Protein AF-A0A7C7LXM1-F1 (afdb_monomer)

Nearest PDB structures (foldseek):
  8e12-assembly1_B  TM=3.221E-01  e=2.336E-01  synthetic construct
  8e0m-assembly4_L  TM=3.325E-01  e=1.927E-01  synthetic construct
  8fit-assembly1_A  TM=3.130E-01  e=2.122E-01  synthetic construct
  3gw4-assembly1_A  TM=2.876E-01  e=9.416E-01  Deinococcus radiodurans R1 = ATCC 13939 = DSM 20539

Solvent-accessible surface area (backbone atoms only — not comparable to full-atom values): 11708 Å² total; per-residue (Å²): 135,80,77,80,60,70,51,56,68,51,75,50,80,78,45,77,48,78,58,86,96,45,44,36,38,37,32,35,39,38,48,31,53,68,64,51,52,73,48,80,44,82,48,45,52,29,67,69,62,93,91,65,81,91,64,79,54,96,82,60,85,42,58,52,39,41,54,52,49,28,55,50,22,51,51,50,13,60,58,38,13,43,80,35,91,69,55,14,51,67,31,38,50,53,24,39,53,45,22,52,48,35,44,73,39,99,60,30,61,50,19,65,60,48,37,51,50,44,51,53,60,67,67,31,54,17,44,44,44,18,44,23,22,46,49,48,19,55,53,29,48,72,74,64,37,60,68,60,17,52,54,21,46,50,49,17,51,54,12,46,53,42,23,38,72,78,65,39,93,38,72,64,58,56,37,36,49,64,65,40,43,71,58,53,30,51,51,37,31,78,68,63,39,56,66,63,36,52,50,45,31,72,76,39,59,94,49,29,64,59,28,49,55,27,49,55,63,60,77,109

Structure (mmCIF, N/CA/C/O backbone):
data_AF-A0A7C7LXM1-F1
#
_entry.id   AF-A0A7C7LXM1-F1
#
loop_
_atom_site.group_PDB
_atom_site.id
_atom_site.type_symbol
_atom_site.label_atom_id
_atom_site.label_alt_id
_atom_site.label_comp_id
_atom_site.label_asym_id
_atom_site.label_entity_id
_atom_site.label_seq_id
_atom_site.pdbx_PDB_ins_code
_atom_site.Cartn_x
_atom_site.Cartn_y
_atom_site.Cartn_z
_atom_site.occupancy
_atom_site.B_iso_or_equiv
_atom_site.auth_seq_id
_atom_site.auth_comp_id
_atom_site.auth_asym_id
_atom_site.auth_atom_id
_atom_site.pdbx_PDB_model_num
ATOM 1 N N . PHE A 1 1 ? -15.152 -16.212 1.898 1.00 30.20 1 PHE A N 1
ATOM 2 C CA . PHE A 1 1 ? -15.307 -16.470 0.455 1.00 30.20 1 PHE A CA 1
ATOM 3 C C . PHE A 1 1 ? -15.207 -15.146 -0.269 1.00 30.20 1 PHE A C 1
ATOM 5 O O . PHE A 1 1 ? -16.187 -14.416 -0.359 1.00 30.20 1 PHE A O 1
ATOM 12 N N . GLY A 1 2 ? -13.978 -14.784 -0.636 1.00 29.56 2 GLY A N 1
ATOM 13 C CA . GLY A 1 2 ? -13.689 -13.523 -1.298 1.00 29.56 2 GLY A CA 1
ATOM 14 C C . GLY A 1 2 ? -14.318 -13.508 -2.682 1.00 29.56 2 GLY A C 1
ATOM 15 O O . GLY A 1 2 ? -14.068 -14.390 -3.500 1.00 29.56 2 GLY A O 1
ATOM 16 N N . THR A 1 3 ? -15.127 -12.493 -2.956 1.00 26.16 3 THR A N 1
ATOM 17 C CA . THR A 1 3 ? -15.241 -11.984 -4.318 1.00 26.16 3 THR A CA 1
ATOM 18 C C . THR A 1 3 ? -13.828 -11.643 -4.766 1.00 26.16 3 THR A C 1
ATOM 20 O O . THR A 1 3 ? -13.240 -10.701 -4.236 1.00 26.16 3 THR A O 1
ATOM 23 N N . ALA A 1 4 ? -13.277 -12.423 -5.697 1.00 29.78 4 ALA A N 1
ATOM 24 C CA . ALA A 1 4 ? -12.124 -12.004 -6.473 1.00 29.78 4 ALA A CA 1
ATOM 25 C C . ALA A 1 4 ? -12.520 -10.687 -7.146 1.00 29.78 4 ALA A C 1
ATOM 27 O O . ALA A 1 4 ? -13.281 -10.668 -8.115 1.00 29.78 4 ALA A O 1
ATOM 28 N N . MET A 1 5 ? -12.106 -9.574 -6.542 1.00 32.22 5 MET A N 1
ATOM 29 C CA . MET A 1 5 ? -12.293 -8.261 -7.124 1.00 32.22 5 MET A CA 1
ATOM 30 C C . MET A 1 5 ? -11.465 -8.283 -8.402 1.00 32.22 5 MET A C 1
ATOM 32 O O . MET A 1 5 ? -10.257 -8.502 -8.356 1.00 32.22 5 MET A O 1
ATOM 36 N N . ILE A 1 6 ? -12.128 -8.172 -9.551 1.00 35.94 6 ILE A N 1
ATOM 37 C CA . ILE A 1 6 ? -11.439 -8.112 -10.836 1.00 35.94 6 ILE A CA 1
ATOM 38 C C . ILE A 1 6 ? -10.474 -6.921 -10.735 1.00 35.94 6 ILE A C 1
ATOM 40 O O . ILE A 1 6 ? -10.955 -5.804 -10.521 1.00 35.94 6 ILE A O 1
ATOM 44 N N . PRO A 1 7 ? -9.144 -7.119 -10.836 1.00 43.94 7 PRO A N 1
ATOM 45 C CA . PRO A 1 7 ? -8.203 -6.016 -10.759 1.00 43.94 7 PRO A CA 1
ATOM 46 C C . PRO A 1 7 ? -8.569 -5.028 -11.861 1.00 43.94 7 PRO A C 1
ATOM 48 O O . PRO A 1 7 ? -8.554 -5.371 -13.046 1.00 43.94 7 PRO A O 1
ATOM 51 N N . ASN A 1 8 ? -8.961 -3.819 -11.467 1.00 44.62 8 ASN A N 1
ATOM 52 C CA . ASN A 1 8 ? -9.346 -2.779 -12.404 1.00 44.62 8 ASN A CA 1
ATOM 53 C C . ASN A 1 8 ? -8.053 -2.269 -13.063 1.00 44.62 8 ASN A C 1
ATOM 55 O O . ASN A 1 8 ? -7.371 -1.382 -12.548 1.00 44.62 8 ASN A O 1
ATOM 59 N N . LYS A 1 9 ? -7.645 -2.929 -14.151 1.00 52.00 9 LYS A N 1
ATOM 60 C CA . LYS A 1 9 ? -6.442 -2.607 -14.923 1.00 52.00 9 LYS A CA 1
ATOM 61 C C . LYS A 1 9 ? -6.824 -1.595 -15.995 1.00 52.00 9 LYS A C 1
ATOM 63 O O . LYS A 1 9 ? -7.475 -1.955 -16.971 1.00 52.00 9 LYS A O 1
ATOM 68 N N . SER A 1 10 ? -6.405 -0.343 -15.843 1.00 53.44 10 SER A N 1
ATOM 69 C CA . SER A 1 10 ? -6.571 0.668 -16.889 1.00 53.44 10 SER A CA 1
ATOM 70 C C . SER A 1 10 ? -5.200 1.137 -17.369 1.00 53.44 10 SER A C 1
ATOM 72 O O . SER A 1 10 ? -4.495 1.862 -16.669 1.00 53.44 10 SER A O 1
ATOM 74 N N . VAL A 1 11 ? -4.817 0.729 -18.576 1.00 53.62 11 VAL A N 1
ATOM 75 C CA . VAL A 1 11 ? -3.615 1.227 -19.256 1.00 53.62 11 VAL A CA 1
ATOM 76 C C . VAL A 1 11 ? -4.063 2.263 -20.284 1.00 53.62 11 VAL A C 1
ATOM 78 O O . VAL A 1 11 ? -4.868 1.940 -21.155 1.00 53.62 11 VAL A O 1
ATOM 81 N N . GLN A 1 12 ? -3.569 3.500 -20.180 1.00 51.59 12 GLN A N 1
ATOM 82 C CA . GLN A 1 12 ? -3.865 4.573 -21.135 1.00 51.59 12 GLN A CA 1
ATOM 83 C C . GLN A 1 12 ? -2.613 4.897 -21.960 1.00 51.59 12 GLN A C 1
ATOM 85 O O . GLN A 1 12 ? -1.629 5.461 -21.484 1.00 51.59 12 GLN A O 1
ATOM 90 N N . ILE A 1 13 ? -2.625 4.505 -23.232 1.00 53.62 13 ILE A N 1
ATOM 91 C CA . ILE A 1 13 ? -1.501 4.734 -24.145 1.00 53.62 13 ILE A CA 1
ATOM 92 C C . ILE A 1 13 ? -1.718 6.074 -24.841 1.00 53.62 13 ILE A C 1
ATOM 94 O O . ILE A 1 13 ? -2.652 6.212 -25.623 1.00 53.62 13 ILE A O 1
ATOM 98 N N . GLU A 1 14 ? -0.867 7.056 -24.543 1.00 50.00 14 GLU A N 1
ATOM 99 C CA . GLU A 1 14 ? -1.074 8.436 -24.997 1.00 50.00 14 GLU A CA 1
ATOM 100 C C . GLU A 1 14 ? -0.232 8.826 -26.219 1.00 50.00 14 GLU A C 1
ATOM 102 O O . GLU A 1 14 ? -0.698 9.633 -27.019 1.00 50.00 14 GLU A O 1
ATOM 107 N N . VAL A 1 15 ? 0.987 8.296 -26.416 1.00 54.84 15 VAL A N 1
ATOM 108 C CA . VAL A 1 15 ? 1.874 8.800 -27.486 1.00 54.84 15 VAL A CA 1
ATOM 109 C C . VAL A 1 15 ? 2.752 7.701 -28.092 1.00 54.84 15 VAL A C 1
ATOM 111 O O . VAL A 1 15 ? 3.495 7.028 -27.386 1.00 54.84 15 VAL A O 1
ATOM 114 N N . ALA A 1 16 ? 2.758 7.568 -29.422 1.00 55.06 16 ALA A N 1
ATOM 115 C CA . ALA A 1 16 ? 3.748 6.777 -30.159 1.00 55.06 16 ALA A CA 1
ATOM 116 C C . ALA A 1 16 ? 4.718 7.710 -30.904 1.00 55.06 16 ALA A C 1
ATOM 118 O O . ALA A 1 16 ? 4.289 8.554 -31.689 1.00 55.06 16 ALA A O 1
ATOM 119 N N . THR A 1 17 ? 6.022 7.559 -30.675 1.00 55.50 17 THR A N 1
ATOM 120 C CA . THR A 1 17 ? 7.089 8.300 -31.365 1.00 55.50 17 THR A CA 1
ATOM 121 C C . THR A 1 17 ? 8.052 7.331 -32.054 1.00 55.50 17 THR A C 1
ATOM 123 O O . THR A 1 17 ? 8.446 6.308 -31.504 1.00 55.50 17 THR A O 1
ATOM 126 N N . ALA A 1 18 ? 8.442 7.615 -33.297 1.00 53.38 18 ALA A N 1
ATOM 127 C CA . ALA A 1 18 ? 9.391 6.773 -34.029 1.00 53.38 18 ALA A CA 1
ATOM 128 C C . ALA A 1 18 ? 10.842 7.177 -33.714 1.00 53.38 18 ALA A C 1
ATOM 130 O O . ALA A 1 18 ? 11.155 8.369 -33.673 1.00 53.38 18 ALA A O 1
ATOM 131 N N . LYS A 1 19 ? 11.738 6.198 -33.532 1.00 54.31 19 LYS A N 1
ATOM 132 C CA . LYS A 1 19 ? 13.192 6.411 -33.456 1.00 54.31 19 LYS A CA 1
ATOM 133 C C . LYS A 1 19 ? 13.890 5.410 -34.385 1.00 54.31 19 LYS A C 1
ATOM 135 O O . LYS A 1 19 ? 14.110 4.262 -34.018 1.00 54.31 19 LYS A O 1
ATOM 140 N N . GLY A 1 20 ? 14.252 5.845 -35.594 1.00 62.00 20 GLY A N 1
ATOM 141 C CA . GLY A 1 20 ? 14.799 4.954 -36.627 1.00 62.00 20 GLY A CA 1
ATOM 142 C C . GLY A 1 20 ? 13.730 4.006 -37.188 1.00 62.00 20 GLY A C 1
ATOM 143 O O . GLY A 1 20 ? 12.614 4.448 -37.450 1.00 62.00 20 GLY A O 1
ATOM 144 N N . ASN A 1 21 ? 14.054 2.716 -37.347 1.00 65.12 21 ASN A N 1
ATOM 145 C CA . ASN A 1 21 ? 13.086 1.679 -37.750 1.00 65.12 21 ASN A CA 1
ATOM 146 C C . ASN A 1 21 ? 12.221 1.165 -36.586 1.00 65.12 21 ASN A C 1
ATOM 148 O O . ASN A 1 21 ? 11.259 0.435 -36.817 1.00 65.12 21 ASN A O 1
ATOM 152 N N . GLU A 1 22 ? 12.543 1.534 -35.345 1.00 70.94 22 GLU A N 1
ATOM 153 C CA . GLU A 1 22 ? 11.811 1.089 -34.165 1.00 70.94 22 GLU A CA 1
ATOM 154 C C . GLU A 1 22 ? 10.758 2.119 -33.740 1.00 70.94 22 GLU A C 1
ATOM 156 O O . GLU A 1 22 ? 11.012 3.328 -33.647 1.00 70.94 22 GLU A O 1
ATOM 161 N N . LYS A 1 23 ? 9.546 1.633 -33.451 1.00 75.69 23 LYS A N 1
ATOM 162 C CA . LYS A 1 23 ? 8.484 2.449 -32.857 1.00 75.69 23 LYS A CA 1
ATOM 163 C C . LYS A 1 23 ? 8.635 2.428 -31.340 1.00 75.69 23 LYS A C 1
ATOM 165 O O . LYS A 1 23 ? 8.483 1.378 -30.718 1.00 75.69 23 LYS A O 1
ATOM 170 N N . ILE A 1 24 ? 8.915 3.591 -30.758 1.00 80.56 24 ILE A N 1
ATOM 171 C CA . ILE A 1 24 ? 8.937 3.787 -29.311 1.00 80.56 24 ILE A CA 1
ATOM 172 C C . ILE A 1 24 ? 7.550 4.254 -28.877 1.00 80.56 24 ILE A C 1
ATOM 174 O O . ILE A 1 24 ? 7.035 5.284 -29.308 1.00 80.56 24 ILE A O 1
ATOM 178 N N . PHE A 1 25 ? 6.940 3.504 -27.979 1.00 82.12 25 PHE A N 1
ATOM 179 C CA . PHE A 1 25 ? 5.664 3.854 -27.380 1.00 82.12 25 PHE A CA 1
ATOM 180 C C . PHE A 1 25 ? 5.923 4.501 -26.031 1.00 82.12 25 PHE A C 1
ATOM 182 O O . PHE A 1 25 ? 6.732 4.012 -25.245 1.00 82.12 25 PHE A O 1
ATOM 189 N N . SER A 1 26 ? 5.248 5.616 -25.777 1.00 82.50 26 SER A N 1
ATOM 190 C CA . SER A 1 26 ? 5.167 6.250 -24.469 1.00 82.50 26 SER A CA 1
ATOM 191 C C . SER A 1 26 ? 3.740 6.107 -23.944 1.00 82.50 26 SER A C 1
ATOM 193 O O . SER A 1 26 ? 2.776 6.433 -24.641 1.00 82.50 26 SER A O 1
ATOM 195 N N . CYS A 1 27 ? 3.583 5.616 -22.718 1.00 81.44 27 CYS A N 1
ATOM 196 C CA . CYS A 1 27 ? 2.264 5.498 -22.103 1.00 81.44 27 CYS A CA 1
ATOM 197 C C . CYS A 1 27 ? 2.254 5.945 -20.647 1.00 81.44 27 CYS A C 1
ATOM 199 O O . CYS A 1 27 ? 3.295 6.044 -19.989 1.00 81.44 27 CYS A O 1
ATOM 201 N N . GLN A 1 28 ? 1.037 6.198 -20.170 1.00 85.31 28 GLN A N 1
ATOM 202 C CA . GLN A 1 28 ? 0.739 6.291 -18.756 1.00 85.31 28 GLN A CA 1
ATOM 203 C C . GLN A 1 28 ? -0.023 5.028 -18.346 1.00 85.31 28 GLN A C 1
ATOM 205 O O . GLN A 1 28 ? -0.886 4.525 -19.067 1.00 85.31 28 GLN A O 1
ATOM 210 N N . ALA A 1 29 ? 0.292 4.471 -17.188 1.00 87.00 29 ALA A N 1
ATOM 211 C CA . ALA A 1 29 ? -0.324 3.225 -16.757 1.00 87.00 29 ALA A CA 1
ATOM 212 C C . ALA A 1 29 ? -0.819 3.322 -15.326 1.00 87.00 29 ALA A C 1
ATOM 214 O O . ALA A 1 29 ? -0.129 3.846 -14.452 1.00 87.00 29 ALA A O 1
ATOM 215 N N . LEU A 1 30 ? -2.010 2.773 -15.098 1.00 88.38 30 LEU A N 1
ATOM 216 C CA . LEU A 1 30 ? -2.570 2.567 -13.777 1.00 88.38 30 LEU A CA 1
ATOM 217 C C . LEU A 1 30 ? -2.737 1.065 -13.531 1.00 88.38 30 LEU A C 1
ATOM 219 O O . LEU A 1 30 ? -3.541 0.393 -14.180 1.00 88.38 30 LEU A O 1
ATOM 223 N N . PHE A 1 31 ? -1.999 0.559 -12.549 1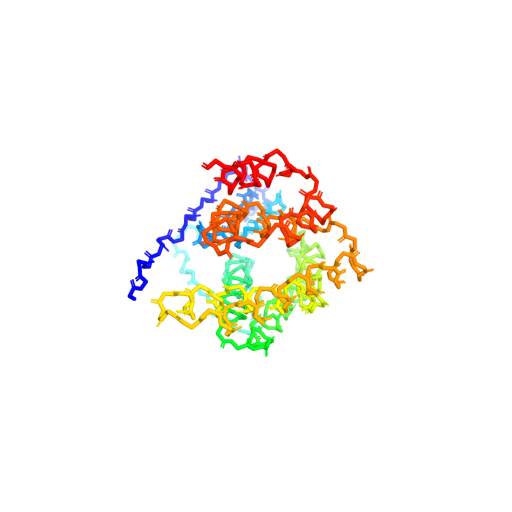.00 89.88 31 PHE A N 1
ATOM 224 C CA . PHE A 1 31 ? -2.144 -0.800 -12.039 1.00 89.88 31 PHE A CA 1
ATOM 225 C C . PHE A 1 31 ? -2.854 -0.754 -10.692 1.00 89.88 31 PHE A C 1
ATOM 227 O O . PHE A 1 31 ? -2.483 0.034 -9.820 1.00 89.88 31 PHE A O 1
ATOM 234 N N . SER A 1 32 ? -3.882 -1.581 -10.520 1.00 88.88 32 SER A N 1
ATOM 235 C CA . SER A 1 32 ? -4.598 -1.691 -9.254 1.00 88.88 32 SER A CA 1
ATOM 236 C C . SER A 1 32 ? -5.188 -3.081 -9.056 1.00 88.88 32 SER A C 1
ATOM 238 O O . SER A 1 32 ? -5.574 -3.742 -10.023 1.00 88.88 32 SER A O 1
ATOM 240 N N . ASN A 1 33 ? -5.285 -3.495 -7.794 1.00 87.38 33 ASN A N 1
ATOM 241 C CA . ASN A 1 33 ? -6.055 -4.665 -7.366 1.00 87.38 33 ASN A CA 1
ATOM 242 C C . ASN A 1 33 ? -7.552 -4.352 -7.148 1.00 87.38 33 ASN A C 1
ATOM 244 O O . ASN A 1 33 ? -8.318 -5.236 -6.786 1.00 87.38 33 ASN A O 1
ATOM 248 N N . GLY A 1 34 ? -7.984 -3.101 -7.348 1.00 86.00 34 GLY A N 1
ATOM 249 C CA . GLY A 1 34 ? -9.335 -2.637 -7.008 1.00 86.00 34 GLY A CA 1
ATOM 250 C C . GLY A 1 34 ? -9.529 -2.281 -5.526 1.00 86.00 34 GLY A C 1
ATOM 251 O O . GLY A 1 34 ? -10.549 -1.693 -5.176 1.00 86.00 34 GLY A O 1
ATOM 252 N N . GLY A 1 35 ? -8.551 -2.586 -4.671 1.00 88.00 35 GLY A N 1
ATOM 253 C CA . GLY A 1 35 ? -8.488 -2.209 -3.263 1.00 88.00 35 GLY A CA 1
ATOM 254 C C . GLY A 1 35 ? -7.527 -1.044 -3.022 1.00 88.00 35 GLY A C 1
ATOM 255 O O . GLY A 1 35 ? -7.602 -0.001 -3.675 1.00 88.00 35 GLY A O 1
ATOM 256 N N . ASP A 1 36 ? -6.628 -1.215 -2.059 1.00 91.12 36 ASP A N 1
ATOM 257 C CA . ASP A 1 36 ? -5.658 -0.208 -1.630 1.00 91.12 36 ASP A CA 1
ATOM 258 C C . ASP A 1 36 ? -4.323 -0.247 -2.396 1.00 91.12 36 ASP A C 1
ATOM 260 O O . ASP A 1 36 ? -3.484 0.638 -2.223 1.00 91.12 36 ASP A O 1
ATOM 264 N N . LEU A 1 37 ? -4.106 -1.236 -3.269 1.00 93.50 37 LEU A N 1
ATOM 265 C CA . LEU A 1 37 ? -2.927 -1.260 -4.130 1.00 93.50 37 LEU A CA 1
ATOM 266 C C . LEU A 1 37 ? -3.235 -0.492 -5.406 1.00 93.50 37 LEU A C 1
ATOM 268 O O . LEU A 1 37 ? -4.100 -0.857 -6.213 1.00 93.50 37 LEU A O 1
ATOM 272 N N . ARG A 1 38 ? -2.509 0.608 -5.585 1.00 91.50 38 ARG A N 1
ATOM 273 C CA . ARG A 1 38 ? -2.653 1.492 -6.733 1.00 91.50 38 ARG A CA 1
ATOM 274 C C . ARG A 1 38 ? -1.309 2.101 -7.105 1.00 91.50 38 ARG A C 1
ATOM 276 O O . ARG A 1 38 ? -0.713 2.828 -6.314 1.00 91.50 38 ARG A O 1
ATOM 283 N N . PHE A 1 39 ? -0.881 1.865 -8.340 1.00 93.31 39 PHE A N 1
ATOM 284 C CA . PHE A 1 39 ? 0.376 2.376 -8.875 1.00 93.31 39 PHE A CA 1
ATOM 285 C C . PHE A 1 39 ? 0.130 3.122 -10.178 1.00 93.31 39 PHE A C 1
ATOM 287 O O . PHE A 1 39 ? -0.442 2.565 -11.115 1.00 93.31 39 PHE A O 1
ATOM 294 N N . PHE A 1 40 ? 0.559 4.381 -10.229 1.00 91.25 40 PHE A N 1
ATOM 295 C CA . PHE A 1 40 ? 0.434 5.225 -11.409 1.00 91.25 40 PHE A CA 1
ATOM 296 C C . PHE A 1 40 ? 1.813 5.601 -11.942 1.00 91.25 40 PHE A C 1
ATOM 298 O O . PHE A 1 40 ? 2.608 6.212 -11.229 1.00 91.25 40 PHE A O 1
ATOM 305 N N . ASP A 1 41 ? 2.081 5.254 -13.197 1.00 90.88 41 ASP A N 1
ATOM 306 C CA . ASP A 1 41 ? 3.333 5.557 -13.884 1.00 90.88 41 ASP A CA 1
ATOM 307 C C . ASP A 1 41 ? 3.067 6.478 -15.072 1.00 90.88 41 ASP A C 1
ATOM 309 O O . ASP A 1 41 ? 2.262 6.157 -15.943 1.00 90.88 41 ASP A O 1
ATOM 313 N N . LYS A 1 42 ? 3.756 7.620 -15.110 1.00 86.88 42 LYS A N 1
ATOM 314 C CA . LYS A 1 42 ? 3.635 8.637 -16.169 1.00 86.88 42 LYS A CA 1
ATOM 315 C C . LYS A 1 42 ? 4.732 8.535 -17.234 1.00 86.88 42 LYS A C 1
ATOM 317 O O . LYS A 1 42 ? 4.767 9.332 -18.166 1.00 86.88 42 LYS A O 1
ATOM 322 N N . SER A 1 43 ? 5.703 7.644 -17.047 1.00 83.69 43 SER A N 1
ATOM 323 C CA . SER A 1 43 ? 7.006 7.698 -17.722 1.00 83.69 43 SER A CA 1
ATOM 324 C C . SER A 1 43 ? 7.417 6.360 -18.330 1.00 83.69 43 SER A C 1
ATOM 326 O O . SER A 1 43 ? 8.592 5.984 -18.332 1.00 83.69 43 SER A O 1
ATOM 328 N N . VAL A 1 44 ? 6.445 5.624 -18.855 1.00 82.62 44 VAL A N 1
ATOM 329 C CA . VAL A 1 44 ? 6.686 4.322 -19.471 1.00 82.62 44 VAL A CA 1
ATOM 330 C C . VAL A 1 44 ? 7.153 4.522 -20.902 1.00 82.62 44 VAL A C 1
ATOM 332 O O . VAL A 1 44 ? 6.515 5.249 -21.661 1.00 82.62 44 VAL A O 1
ATOM 335 N N . GLN A 1 45 ? 8.261 3.877 -21.270 1.00 84.56 45 GLN A N 1
ATOM 336 C CA . GLN A 1 45 ? 8.723 3.794 -22.651 1.00 84.56 45 GLN A CA 1
ATOM 337 C C . GLN A 1 45 ? 9.135 2.370 -22.995 1.00 84.56 45 GLN A C 1
ATOM 339 O O . GLN A 1 45 ? 9.902 1.753 -22.261 1.00 84.56 45 GLN A O 1
ATOM 344 N N . PHE A 1 46 ? 8.638 1.867 -24.120 1.00 85.50 46 PHE A N 1
ATOM 345 C CA . PHE A 1 46 ? 8.968 0.536 -24.620 1.00 85.50 46 PHE A CA 1
ATOM 346 C C . PHE A 1 46 ? 8.934 0.505 -26.144 1.00 85.50 46 PHE A C 1
ATOM 348 O O . PHE A 1 46 ? 8.327 1.361 -26.788 1.00 85.50 46 PHE A O 1
ATOM 355 N N . ILE A 1 47 ? 9.581 -0.504 -26.715 1.00 82.69 47 ILE A N 1
ATOM 356 C CA . ILE A 1 47 ? 9.459 -0.825 -28.133 1.00 82.69 47 ILE A CA 1
ATOM 357 C C . ILE A 1 47 ? 8.439 -1.935 -28.287 1.00 82.69 47 ILE A C 1
ATOM 359 O O . ILE A 1 47 ? 8.363 -2.845 -27.461 1.00 82.69 47 ILE A O 1
ATOM 363 N N . TYR A 1 48 ? 7.651 -1.849 -29.352 1.00 77.44 48 TYR A N 1
ATOM 364 C CA . TYR A 1 48 ? 6.762 -2.926 -29.741 1.00 77.44 48 TYR A CA 1
ATOM 365 C C . TYR A 1 48 ? 6.711 -3.056 -31.261 1.00 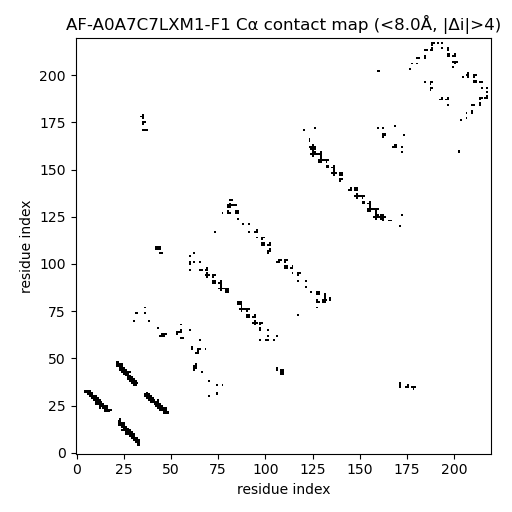77.44 48 TYR A C 1
ATOM 367 O O . TYR A 1 48 ? 6.384 -2.104 -31.973 1.00 77.44 48 TYR A O 1
ATOM 375 N N . ASN A 1 49 ? 7.011 -4.255 -31.751 1.00 74.94 49 ASN A N 1
ATOM 376 C CA . ASN A 1 49 ? 6.850 -4.610 -33.151 1.00 74.94 49 ASN A CA 1
ATOM 377 C C . ASN A 1 49 ? 5.590 -5.465 -33.293 1.00 74.94 49 ASN A C 1
ATOM 379 O O . ASN A 1 49 ? 5.407 -6.461 -32.592 1.00 74.94 49 ASN A O 1
ATOM 383 N N . SER A 1 50 ? 4.695 -5.051 -34.192 1.00 71.50 50 SER A N 1
ATOM 384 C CA . SER A 1 50 ? 3.461 -5.792 -34.460 1.00 71.50 50 SER A CA 1
ATOM 385 C C . SER A 1 50 ? 3.801 -7.208 -34.926 1.00 71.50 50 SER A C 1
ATOM 387 O O . SER A 1 50 ? 4.588 -7.372 -35.855 1.00 71.50 50 SER A O 1
ATOM 389 N N . GLY A 1 51 ? 3.214 -8.218 -34.281 1.00 72.56 51 GLY A N 1
ATOM 390 C CA . GLY A 1 51 ? 3.483 -9.633 -34.560 1.00 72.56 51 GLY A CA 1
ATOM 391 C C . GLY A 1 51 ? 4.535 -10.288 -33.656 1.00 72.56 51 GLY A C 1
ATOM 392 O O . GLY A 1 51 ? 4.691 -11.504 -33.718 1.00 72.56 51 GLY A O 1
ATOM 393 N N . THR A 1 52 ? 5.219 -9.538 -32.784 1.00 74.88 52 THR A N 1
ATOM 394 C CA . THR A 1 52 ? 6.103 -10.125 -31.764 1.00 74.88 52 THR A CA 1
ATOM 395 C C . THR A 1 52 ? 5.286 -10.628 -30.572 1.00 74.88 52 THR A C 1
ATOM 397 O O . THR A 1 52 ? 4.479 -9.888 -29.999 1.00 74.88 52 THR A O 1
ATOM 400 N N . SER A 1 53 ? 5.498 -11.888 -30.183 1.00 78.38 53 SER A N 1
ATOM 401 C CA . SER A 1 53 ? 4.926 -12.448 -28.957 1.00 78.38 53 SER A CA 1
ATOM 402 C C . SER A 1 53 ? 5.500 -11.749 -27.728 1.00 78.38 53 SER A C 1
ATOM 404 O O . SER A 1 53 ? 6.706 -11.538 -27.625 1.00 78.38 53 SER A O 1
ATOM 406 N N . LEU A 1 54 ? 4.634 -11.419 -26.772 1.00 81.00 54 LEU A N 1
ATOM 407 C CA . LEU A 1 54 ? 5.067 -10.908 -25.480 1.00 81.00 54 LEU A CA 1
ATOM 408 C C . LEU A 1 54 ? 5.607 -12.072 -24.640 1.00 81.00 54 LEU A C 1
ATOM 410 O O . LEU A 1 54 ? 4.837 -12.928 -24.209 1.00 81.00 54 LEU A O 1
ATOM 414 N N . TYR A 1 55 ? 6.917 -12.092 -24.410 1.00 82.56 55 TYR A N 1
ATOM 415 C CA . TYR A 1 55 ? 7.590 -13.088 -23.580 1.00 82.56 55 TYR A CA 1
ATOM 416 C C . TYR A 1 55 ? 8.388 -12.394 -22.474 1.00 82.56 55 TYR A C 1
ATOM 418 O O . TYR A 1 55 ? 9.028 -11.365 -22.706 1.00 82.56 55 TYR A O 1
ATOM 426 N N . TYR A 1 56 ? 8.301 -12.928 -21.258 1.00 84.50 56 TYR A N 1
ATOM 427 C CA . TYR A 1 56 ? 9.113 -12.483 -20.133 1.00 84.50 56 TYR A CA 1
ATOM 428 C C . TYR A 1 56 ? 10.291 -13.437 -19.969 1.00 84.50 56 TYR A C 1
ATOM 430 O O . TYR A 1 56 ? 10.089 -14.635 -19.774 1.00 84.50 56 TYR A O 1
ATOM 438 N N . ASP A 1 57 ? 11.500 -12.887 -20.028 1.00 84.88 57 ASP A N 1
ATOM 439 C CA . ASP A 1 57 ? 12.737 -13.607 -19.762 1.00 84.88 57 ASP A CA 1
ATOM 440 C C . ASP A 1 57 ? 13.359 -13.064 -18.461 1.00 84.88 57 ASP A C 1
ATOM 442 O O . ASP A 1 57 ? 13.525 -11.848 -18.324 1.00 84.88 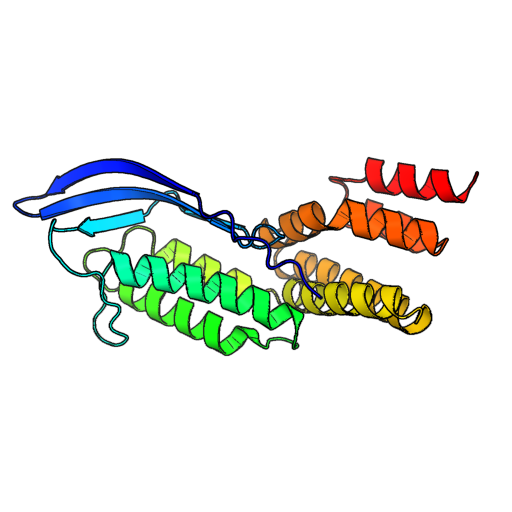57 ASP A O 1
ATOM 446 N N . PRO A 1 58 ? 13.679 -13.922 -17.476 1.00 79.50 58 PRO A N 1
ATOM 447 C CA . PRO A 1 58 ? 14.254 -13.477 -16.207 1.00 79.50 58 PRO A CA 1
ATOM 448 C C . PRO A 1 58 ? 15.715 -13.008 -16.334 1.00 79.50 58 PRO A C 1
ATOM 450 O O . PRO A 1 58 ? 16.243 -12.371 -15.424 1.00 79.50 58 PRO A O 1
ATOM 453 N N . VAL A 1 59 ? 16.392 -13.321 -17.441 1.00 84.12 59 VAL A N 1
ATOM 454 C CA . VAL A 1 59 ? 17.792 -12.965 -17.693 1.00 84.12 59 VAL A CA 1
ATOM 455 C C . VAL A 1 59 ? 17.877 -11.778 -18.648 1.00 84.12 59 VAL A C 1
ATOM 457 O O . VAL A 1 59 ? 18.549 -10.788 -18.333 1.00 84.12 59 VAL A O 1
ATOM 460 N N . LEU A 1 60 ? 17.197 -11.858 -19.794 1.00 86.25 60 LEU A N 1
ATOM 461 C CA . LEU A 1 60 ? 17.208 -10.826 -20.826 1.00 86.25 60 LEU A CA 1
ATOM 462 C C . LEU A 1 60 ? 16.114 -9.785 -20.570 1.00 86.25 60 LEU A C 1
ATOM 464 O O . LEU A 1 60 ? 14.921 -10.073 -20.614 1.00 86.25 60 LEU A O 1
ATOM 468 N N . PHE A 1 61 ? 16.527 -8.541 -20.334 1.00 89.81 61 PHE A N 1
ATOM 469 C CA . PHE A 1 61 ? 15.579 -7.464 -20.094 1.00 89.81 61 PHE A CA 1
ATOM 470 C C . PHE A 1 61 ? 14.888 -7.012 -21.383 1.00 89.81 61 PHE A C 1
ATOM 472 O O . PHE A 1 61 ? 15.516 -6.421 -22.260 1.00 89.81 61 PHE A O 1
ATOM 479 N N . GLU A 1 62 ? 13.571 -7.195 -21.417 1.00 89.69 62 GLU A N 1
ATOM 480 C CA . GLU A 1 62 ? 12.680 -6.676 -22.451 1.00 89.69 62 GLU A CA 1
ATOM 481 C C . GLU A 1 62 ? 11.761 -5.583 -21.865 1.00 89.69 62 GLU A C 1
ATOM 483 O O . GLU A 1 62 ? 11.065 -5.838 -20.876 1.00 89.69 62 GLU A O 1
ATOM 488 N N . PRO A 1 63 ? 11.709 -4.359 -22.433 1.00 89.25 63 PRO A N 1
ATOM 489 C CA . PRO A 1 63 ? 11.051 -3.217 -21.790 1.00 89.25 63 PRO A CA 1
ATOM 490 C C . PRO A 1 63 ? 9.570 -3.416 -21.481 1.00 89.25 63 PRO A C 1
ATOM 492 O O . PRO A 1 63 ? 9.120 -3.036 -20.403 1.00 89.25 63 PRO A O 1
ATOM 495 N N . LEU A 1 64 ? 8.804 -3.993 -22.414 1.00 89.00 64 LEU A N 1
ATOM 496 C CA . LEU A 1 64 ? 7.356 -4.144 -22.259 1.00 89.00 64 LEU A CA 1
ATOM 497 C C . LEU A 1 64 ? 7.003 -5.269 -21.279 1.00 89.00 64 LEU A C 1
ATOM 499 O O . LEU A 1 64 ? 6.194 -5.061 -20.375 1.00 89.00 64 LEU A O 1
ATOM 503 N N . SER A 1 65 ? 7.603 -6.452 -21.433 1.00 90.50 65 SER A N 1
ATOM 504 C CA . SER A 1 65 ? 7.340 -7.579 -20.531 1.00 90.50 65 SER A CA 1
ATOM 505 C C . SER A 1 65 ? 7.922 -7.328 -19.142 1.00 90.50 65 SER A C 1
ATOM 507 O O . SER A 1 65 ? 7.233 -7.579 -18.158 1.00 90.50 65 SER A O 1
ATOM 509 N N . GLY A 1 66 ? 9.117 -6.739 -19.045 1.00 92.75 66 GLY A N 1
ATOM 510 C CA . GLY A 1 66 ? 9.711 -6.299 -17.784 1.00 92.75 66 GLY A CA 1
ATOM 511 C C . GLY A 1 66 ? 8.844 -5.263 -17.071 1.00 92.75 66 GLY A C 1
ATOM 512 O O . GLY A 1 66 ? 8.578 -5.395 -15.882 1.00 92.75 66 GLY A O 1
ATOM 513 N N . PHE A 1 67 ? 8.316 -4.270 -17.788 1.00 92.25 67 PHE A N 1
ATOM 514 C CA . PHE A 1 67 ? 7.390 -3.289 -17.217 1.00 92.25 67 PHE A CA 1
ATOM 515 C C . PHE A 1 67 ? 6.122 -3.932 -16.630 1.00 92.25 67 PHE A C 1
ATOM 517 O O . PHE A 1 67 ? 5.728 -3.618 -15.506 1.00 92.25 67 PHE A O 1
ATOM 524 N N . LEU A 1 68 ? 5.500 -4.862 -17.358 1.00 91.62 68 LEU A N 1
ATOM 525 C CA . LEU A 1 68 ? 4.315 -5.574 -16.873 1.00 91.62 68 LEU A CA 1
ATOM 526 C C . LEU A 1 68 ? 4.646 -6.488 -15.686 1.00 91.62 68 LEU A C 1
ATOM 528 O O . LEU A 1 68 ? 3.903 -6.507 -14.704 1.00 91.62 68 LEU A O 1
ATOM 532 N N . ALA A 1 69 ? 5.770 -7.204 -15.751 1.00 93.56 69 ALA A N 1
ATOM 533 C CA . ALA A 1 69 ? 6.242 -8.078 -14.683 1.00 93.56 69 ALA A CA 1
ATOM 534 C C . ALA A 1 69 ? 6.592 -7.295 -13.409 1.00 93.56 69 ALA A C 1
ATOM 536 O O . ALA A 1 69 ? 6.278 -7.752 -12.313 1.00 93.56 69 ALA A O 1
ATOM 537 N N . TYR A 1 70 ? 7.174 -6.099 -13.532 1.00 96.31 70 TYR A N 1
ATOM 538 C CA . TYR A 1 70 ? 7.468 -5.214 -12.404 1.00 96.31 70 TYR A CA 1
ATOM 539 C C . TYR A 1 70 ? 6.197 -4.885 -11.605 1.00 96.31 70 TYR A C 1
ATOM 541 O O . TYR A 1 70 ? 6.129 -5.152 -10.406 1.00 96.31 70 TYR A O 1
ATOM 549 N N . TYR A 1 71 ? 5.152 -4.375 -12.267 1.00 95.19 71 TYR A N 1
ATOM 550 C CA . TYR A 1 71 ? 3.908 -4.015 -11.577 1.00 95.19 71 TYR A CA 1
ATOM 551 C C . TYR A 1 71 ? 3.090 -5.230 -11.130 1.00 95.19 71 TYR A C 1
ATOM 553 O O . TYR A 1 71 ? 2.399 -5.149 -10.114 1.00 95.19 71 TYR A O 1
ATOM 561 N N . ALA A 1 72 ? 3.184 -6.360 -11.838 1.00 94.44 72 ALA A N 1
ATOM 562 C CA . ALA A 1 72 ? 2.607 -7.618 -11.372 1.00 94.44 72 ALA A CA 1
ATOM 563 C C . ALA A 1 72 ? 3.238 -8.055 -10.040 1.00 94.44 72 ALA A C 1
ATOM 565 O O . ALA A 1 72 ? 2.507 -8.370 -9.106 1.00 94.44 72 ALA A O 1
ATOM 566 N N . ASN A 1 73 ? 4.568 -7.991 -9.927 1.00 97.12 73 ASN A N 1
ATOM 567 C CA . ASN A 1 73 ? 5.281 -8.303 -8.689 1.00 97.12 73 ASN A CA 1
ATOM 568 C C . ASN A 1 73 ? 4.939 -7.331 -7.551 1.00 97.12 73 ASN A C 1
ATOM 570 O O . ASN A 1 73 ? 4.753 -7.782 -6.429 1.00 97.12 73 ASN A O 1
ATOM 574 N N . LEU A 1 74 ? 4.779 -6.027 -7.815 1.00 97.56 74 LEU A N 1
ATOM 575 C CA . LEU A 1 74 ? 4.340 -5.084 -6.773 1.00 97.56 74 LEU A CA 1
ATOM 576 C C . LEU A 1 74 ? 2.934 -5.390 -6.241 1.00 97.56 74 LEU A C 1
ATOM 578 O O . LEU A 1 74 ? 2.709 -5.314 -5.035 1.00 97.56 74 LEU A O 1
ATOM 582 N N . ILE A 1 75 ? 1.988 -5.736 -7.124 1.00 95.81 75 ILE A N 1
ATOM 583 C CA . ILE A 1 75 ? 0.648 -6.155 -6.691 1.00 95.81 75 ILE A CA 1
ATOM 584 C C . ILE A 1 75 ? 0.747 -7.448 -5.881 1.00 95.81 75 ILE A C 1
ATOM 586 O O . ILE A 1 75 ? 0.216 -7.501 -4.779 1.00 95.81 75 ILE A O 1
ATOM 590 N N . LEU A 1 76 ? 1.459 -8.461 -6.386 1.00 96.00 76 LEU A N 1
ATOM 591 C CA . LEU A 1 76 ? 1.632 -9.731 -5.678 1.00 96.00 76 LEU A CA 1
ATOM 592 C C . LEU A 1 76 ? 2.260 -9.536 -4.298 1.00 96.00 76 LEU A C 1
ATOM 594 O O . LEU A 1 76 ? 1.777 -10.114 -3.333 1.00 96.00 76 LEU A O 1
ATOM 598 N N . ALA A 1 77 ? 3.289 -8.697 -4.187 1.00 97.25 77 ALA A N 1
ATOM 599 C CA . ALA A 1 77 ? 3.935 -8.408 -2.916 1.00 97.25 77 ALA A CA 1
ATOM 600 C C . ALA A 1 77 ? 2.941 -7.843 -1.889 1.00 97.25 77 ALA A C 1
ATOM 602 O O . ALA A 1 77 ? 2.849 -8.354 -0.775 1.00 97.25 77 ALA A O 1
ATOM 603 N N . GLY A 1 78 ? 2.155 -6.838 -2.291 1.00 95.44 78 GLY A N 1
ATOM 604 C CA . GLY A 1 78 ? 1.149 -6.226 -1.426 1.00 95.44 78 GLY A CA 1
ATOM 605 C C . GLY A 1 78 ? -0.003 -7.166 -1.062 1.00 95.44 78 GLY A C 1
ATOM 606 O O . GLY A 1 78 ? -0.477 -7.112 0.066 1.00 95.44 78 GLY A O 1
ATOM 607 N N . GLU A 1 79 ? -0.433 -8.036 -1.981 1.00 95.50 79 GLU A N 1
ATOM 608 C CA . GLU A 1 79 ? -1.452 -9.060 -1.710 1.00 95.50 79 GLU A CA 1
ATOM 609 C C . GLU A 1 79 ? -0.939 -10.106 -0.716 1.00 95.50 79 GLU A C 1
ATOM 611 O O . GLU A 1 79 ? -1.630 -10.433 0.243 1.00 95.50 79 GLU A O 1
ATOM 616 N N . ILE A 1 80 ? 0.285 -10.612 -0.899 1.00 95.94 80 ILE A N 1
ATOM 617 C CA . ILE A 1 80 ? 0.874 -11.620 -0.004 1.00 95.94 80 ILE A CA 1
ATOM 618 C C . ILE A 1 80 ? 1.079 -11.045 1.406 1.00 95.94 80 ILE A C 1
ATOM 620 O O . ILE A 1 80 ? 0.822 -11.742 2.386 1.00 95.94 80 ILE A O 1
ATOM 624 N N . ASP A 1 81 ? 1.449 -9.765 1.521 1.00 95.94 81 ASP A N 1
ATOM 625 C CA . ASP A 1 81 ? 1.560 -9.067 2.811 1.00 95.94 81 ASP A CA 1
ATOM 626 C C . ASP A 1 81 ? 0.222 -9.012 3.594 1.00 95.94 81 ASP A C 1
ATOM 628 O O . ASP A 1 81 ? 0.226 -8.666 4.773 1.00 95.94 81 ASP A O 1
ATOM 632 N N . THR A 1 82 ? -0.924 -9.358 2.986 1.00 95.12 82 THR A N 1
ATOM 633 C CA . THR A 1 82 ? -2.215 -9.490 3.697 1.00 95.12 82 THR A CA 1
ATOM 634 C C . THR A 1 82 ? -2.421 -10.853 4.366 1.00 95.12 82 THR A C 1
ATOM 636 O O . THR A 1 82 ? -3.315 -10.983 5.198 1.00 95.12 82 THR A O 1
ATOM 639 N N . TYR A 1 83 ? -1.594 -11.852 4.039 1.00 93.44 83 TYR A N 1
ATOM 640 C CA . TYR A 1 83 ? -1.675 -13.214 4.582 1.00 93.44 83 TYR A CA 1
ATOM 641 C C . TYR A 1 83 ? -0.533 -13.533 5.551 1.00 93.44 83 TYR A C 1
ATOM 643 O O . TYR A 1 83 ? -0.720 -14.316 6.480 1.00 93.44 83 TYR A O 1
ATOM 651 N N . GLU A 1 84 ? 0.644 -12.937 5.347 1.00 92.56 84 GLU A N 1
ATOM 652 C CA . GLU A 1 84 ? 1.831 -13.187 6.164 1.00 92.56 84 GLU A CA 1
ATOM 653 C C . GLU A 1 84 ? 2.666 -11.917 6.349 1.00 92.56 84 GLU A C 1
ATOM 655 O O . GLU A 1 84 ? 2.841 -11.117 5.425 1.00 92.56 84 GLU A O 1
ATOM 660 N N . PHE A 1 85 ? 3.238 -11.749 7.545 1.00 89.81 85 PHE A N 1
ATOM 661 C CA . PHE A 1 85 ? 4.107 -10.616 7.835 1.00 89.81 85 PHE A CA 1
ATOM 662 C C . PHE A 1 85 ? 5.348 -10.636 6.943 1.00 89.81 85 PHE A C 1
ATOM 664 O O . PHE A 1 85 ? 6.164 -11.553 6.999 1.00 89.81 85 PHE A O 1
ATOM 671 N N . ASN A 1 86 ? 5.499 -9.583 6.141 1.00 91.75 86 ASN A N 1
ATOM 672 C CA . ASN A 1 86 ? 6.541 -9.446 5.132 1.00 91.75 86 ASN A CA 1
ATOM 673 C C . ASN A 1 86 ? 6.578 -10.567 4.071 1.00 91.75 86 ASN A C 1
ATOM 675 O O . ASN A 1 86 ? 7.598 -10.726 3.389 1.00 91.75 86 ASN A O 1
ATOM 679 N N . GLY A 1 87 ? 5.486 -11.314 3.879 1.00 94.19 87 GLY A N 1
ATOM 680 C CA . GLY A 1 87 ? 5.442 -12.412 2.909 1.00 94.19 87 GLY A CA 1
ATOM 681 C C . GLY A 1 87 ? 5.720 -11.956 1.466 1.00 94.19 87 GLY A C 1
ATOM 682 O O . GLY A 1 87 ? 6.249 -12.714 0.653 1.00 94.19 87 GLY A O 1
ATOM 683 N N . GLY A 1 88 ? 5.469 -10.681 1.148 1.00 96.94 88 GLY A N 1
ATOM 684 C CA . GLY A 1 88 ? 5.756 -10.081 -0.155 1.00 96.94 88 GLY A CA 1
ATOM 685 C C . GLY A 1 88 ? 7.241 -9.891 -0.494 1.00 96.94 88 GLY A C 1
ATOM 686 O O . GLY A 1 88 ? 7.538 -9.510 -1.626 1.00 96.94 88 GLY A O 1
ATOM 687 N N . ASN A 1 89 ? 8.180 -10.155 0.429 1.00 97.50 89 ASN A N 1
ATOM 688 C CA . ASN A 1 89 ? 9.617 -9.879 0.251 1.00 97.50 89 ASN A CA 1
ATOM 689 C C . ASN A 1 89 ? 10.177 -10.412 -1.069 1.00 97.50 89 ASN A C 1
ATOM 691 O O . ASN A 1 89 ? 10.805 -9.665 -1.812 1.00 97.50 89 ASN A O 1
ATOM 695 N N . TYR A 1 90 ? 9.907 -11.679 -1.390 1.00 97.69 90 TYR A N 1
ATOM 696 C CA . TYR A 1 90 ? 10.385 -12.282 -2.635 1.00 97.69 90 TYR A CA 1
ATOM 697 C C . TYR A 1 90 ? 9.899 -11.509 -3.871 1.00 97.69 90 TYR A C 1
ATOM 699 O O . TYR A 1 90 ? 10.684 -11.208 -4.766 1.00 97.69 90 TYR A O 1
ATOM 707 N N . SER A 1 91 ? 8.623 -11.119 -3.894 1.00 98.06 91 SER A N 1
ATOM 708 C CA . SER A 1 91 ? 8.041 -10.360 -5.006 1.00 98.06 91 SER A CA 1
ATOM 709 C C . SER A 1 91 ? 8.606 -8.934 -5.086 1.00 98.06 91 SER A C 1
ATOM 711 O O . SER A 1 91 ? 8.872 -8.445 -6.184 1.00 98.06 91 SER A O 1
ATOM 713 N N . TYR A 1 92 ? 8.871 -8.272 -3.952 1.00 98.44 92 TYR A N 1
ATOM 714 C CA . TYR A 1 92 ? 9.576 -6.983 -3.951 1.00 98.44 92 TYR A CA 1
ATOM 715 C C . TYR A 1 92 ? 11.007 -7.107 -4.494 1.00 98.44 92 TYR A C 1
ATOM 717 O O . TYR A 1 92 ? 11.417 -6.265 -5.292 1.00 98.44 92 TYR A O 1
ATOM 725 N N . GLU A 1 93 ? 11.750 -8.159 -4.133 1.00 98.19 93 GLU A N 1
ATOM 726 C CA . GLU A 1 93 ? 13.088 -8.412 -4.692 1.00 98.19 93 GLU A CA 1
ATOM 727 C C . GLU A 1 93 ? 13.038 -8.641 -6.208 1.00 98.19 93 GLU A C 1
ATOM 729 O O . GLU A 1 93 ? 13.838 -8.065 -6.944 1.00 98.19 93 GLU A O 1
ATOM 734 N N . MET A 1 94 ? 12.063 -9.413 -6.702 1.00 97.94 94 MET A N 1
ATOM 735 C CA . MET A 1 94 ? 11.873 -9.613 -8.145 1.00 97.94 94 MET A CA 1
ATOM 736 C C . MET A 1 94 ? 11.554 -8.297 -8.866 1.00 97.94 94 MET A C 1
ATOM 738 O O . MET A 1 94 ? 12.136 -8.002 -9.912 1.00 97.94 94 MET A O 1
ATOM 742 N N . ALA A 1 95 ? 10.673 -7.464 -8.303 1.00 98.19 95 ALA A N 1
ATOM 743 C CA . ALA A 1 95 ? 10.398 -6.135 -8.849 1.00 98.19 95 ALA A CA 1
ATOM 744 C C . ALA A 1 95 ? 11.659 -5.249 -8.852 1.00 98.19 95 ALA A C 1
ATOM 746 O O . ALA A 1 95 ? 11.924 -4.561 -9.841 1.00 98.19 95 ALA A O 1
ATOM 747 N N . ARG A 1 96 ? 12.471 -5.289 -7.790 1.00 98.38 96 ARG A N 1
ATOM 748 C CA . ARG A 1 96 ? 13.739 -4.550 -7.716 1.00 98.38 96 ARG A CA 1
ATOM 749 C C . AR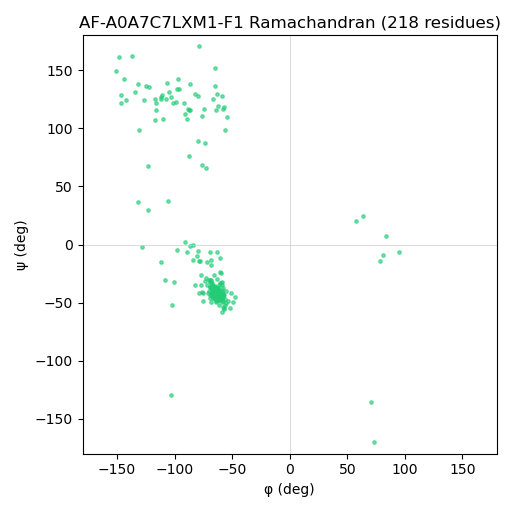G A 1 96 ? 14.734 -5.008 -8.775 1.00 98.38 96 ARG A C 1
ATOM 751 O O . ARG A 1 96 ? 15.285 -4.153 -9.466 1.00 98.38 96 ARG A O 1
ATOM 758 N N . ASP A 1 97 ? 14.928 -6.313 -8.956 1.00 97.31 97 ASP A N 1
ATOM 759 C CA . ASP A 1 97 ? 15.839 -6.855 -9.975 1.00 97.31 97 ASP A CA 1
ATOM 760 C C . ASP A 1 97 ? 15.431 -6.412 -11.388 1.00 97.31 97 ASP A C 1
ATOM 762 O O . ASP A 1 97 ? 16.248 -5.872 -12.140 1.00 97.31 97 ASP A O 1
ATOM 766 N N . ILE A 1 98 ? 14.138 -6.516 -11.720 1.00 97.06 98 ILE A N 1
ATOM 767 C CA . ILE A 1 98 ? 13.604 -6.022 -12.998 1.00 97.06 98 ILE A CA 1
ATOM 768 C C . ILE A 1 98 ? 13.891 -4.524 -13.163 1.00 97.06 98 ILE A C 1
ATOM 770 O O . ILE A 1 98 ? 14.306 -4.085 -14.240 1.00 97.06 98 ILE A O 1
ATOM 774 N N . ALA A 1 99 ? 13.693 -3.732 -12.106 1.00 96.88 99 ALA A N 1
ATOM 775 C CA . ALA A 1 99 ? 13.901 -2.294 -12.170 1.00 96.88 99 ALA A CA 1
ATOM 776 C C .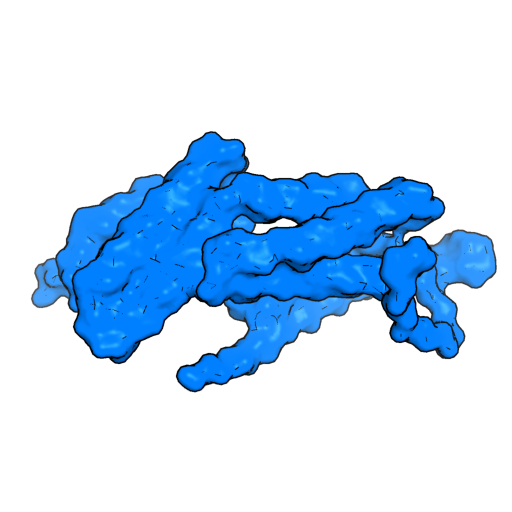 ALA A 1 99 ? 15.376 -1.904 -12.349 1.00 96.88 99 ALA A C 1
ATOM 778 O O . ALA A 1 99 ? 15.682 -0.990 -13.122 1.00 96.88 99 ALA A O 1
ATOM 779 N N . LEU A 1 100 ? 16.290 -2.630 -11.701 1.00 97.06 100 LEU A N 1
ATOM 780 C CA . LEU A 1 100 ? 17.734 -2.468 -11.864 1.00 97.06 100 LEU A CA 1
ATOM 781 C C . LEU A 1 100 ? 18.179 -2.808 -13.291 1.00 97.06 100 LEU A C 1
ATOM 783 O O . LEU A 1 100 ? 18.887 -2.009 -13.912 1.00 97.06 100 LEU A O 1
ATOM 787 N N . ARG A 1 101 ? 17.705 -3.926 -13.856 1.00 95.56 101 ARG A N 1
ATOM 788 C CA . ARG A 1 101 ? 17.974 -4.288 -15.259 1.00 95.56 101 ARG A CA 1
ATOM 789 C C . ARG A 1 101 ? 17.441 -3.238 -16.228 1.00 95.56 101 ARG A C 1
ATOM 791 O O . ARG A 1 101 ? 18.153 -2.824 -17.142 1.00 95.56 101 ARG A O 1
ATOM 798 N N . GLY A 1 102 ? 16.222 -2.752 -15.996 1.00 94.38 102 GLY A N 1
ATOM 799 C CA . GLY A 1 102 ? 15.634 -1.686 -16.800 1.00 94.38 102 GLY A CA 1
ATOM 800 C C . GLY A 1 102 ? 16.447 -0.394 -16.754 1.00 94.38 102 GLY A C 1
ATOM 801 O O . GLY A 1 102 ? 16.689 0.210 -17.800 1.00 94.38 102 GLY A O 1
ATOM 802 N N . SER A 1 103 ? 16.946 -0.015 -15.575 1.00 95.12 103 SER A N 1
ATOM 803 C CA . SER A 1 103 ? 17.820 1.151 -15.376 1.00 95.12 103 SER A CA 1
ATOM 804 C C . SER A 1 103 ? 19.175 1.014 -16.088 1.00 95.12 103 SER A C 1
ATOM 806 O O . SER A 1 103 ? 19.690 1.995 -16.628 1.00 95.12 103 SER A O 1
ATOM 808 N N . ALA A 1 104 ? 19.726 -0.202 -16.146 1.00 94.81 104 ALA A N 1
ATOM 809 C CA . ALA A 1 104 ? 20.969 -0.510 -16.858 1.00 94.81 104 ALA A CA 1
ATOM 810 C C . ALA A 1 104 ? 20.795 -0.646 -18.386 1.00 94.81 104 ALA A C 1
ATOM 812 O O . ALA A 1 104 ? 21.780 -0.640 -19.123 1.00 94.81 104 ALA A O 1
ATOM 813 N N . SER A 1 105 ? 19.558 -0.767 -18.876 1.00 91.31 105 SER A N 1
ATOM 814 C CA . SER A 1 105 ? 19.258 -0.946 -20.298 1.00 91.31 105 SER A CA 1
ATOM 815 C C . SER A 1 105 ? 19.337 0.356 -21.110 1.00 91.31 105 SER A C 1
ATOM 817 O O . SER A 1 105 ? 19.369 1.473 -20.584 1.00 91.31 105 SER A O 1
ATOM 819 N N . VAL A 1 106 ? 19.259 0.231 -22.439 1.00 87.69 106 VAL A N 1
ATOM 820 C CA . VAL A 1 106 ? 19.110 1.386 -23.343 1.00 87.69 106 VAL A CA 1
ATOM 821 C C . VAL A 1 106 ? 17.739 2.081 -23.213 1.00 87.69 106 VAL A C 1
ATOM 823 O O . VAL A 1 106 ? 17.590 3.220 -23.659 1.00 87.69 106 VAL A O 1
ATOM 826 N N . TYR A 1 107 ? 16.763 1.453 -22.541 1.00 87.31 107 TYR A N 1
ATOM 827 C CA . TYR A 1 107 ? 15.403 1.959 -22.290 1.00 87.31 107 TYR A CA 1
ATOM 828 C C . TYR A 1 107 ? 15.199 2.419 -20.837 1.00 87.31 107 TYR A C 1
ATOM 830 O O . TYR A 1 107 ? 14.128 2.254 -20.260 1.00 87.31 107 TYR A O 1
ATOM 838 N N . LYS A 1 108 ? 16.219 3.039 -20.236 1.00 90.50 108 LYS A N 1
ATOM 839 C CA . LYS A 1 108 ? 16.277 3.426 -18.811 1.00 90.50 108 LYS A CA 1
ATOM 840 C C . LYS A 1 108 ? 15.250 4.453 -18.304 1.00 90.50 108 LYS A C 1
ATOM 842 O O . LYS A 1 108 ? 15.199 4.723 -17.104 1.00 90.50 108 LYS A O 1
ATOM 847 N N . LYS A 1 109 ? 14.426 5.059 -19.166 1.00 90.38 109 LYS A N 1
ATOM 848 C CA . LYS A 1 109 ? 13.497 6.124 -18.747 1.00 90.38 109 LYS A CA 1
ATOM 849 C C . LYS A 1 109 ? 12.462 5.597 -17.737 1.00 90.38 109 LYS A C 1
ATOM 851 O O . LYS A 1 109 ? 11.819 4.572 -17.952 1.00 90.38 109 LYS A O 1
ATOM 856 N N . GLY A 1 110 ? 12.320 6.311 -16.620 1.00 92.00 110 GLY A N 1
ATOM 857 C CA . GLY A 1 110 ? 11.391 5.977 -15.533 1.00 92.00 110 GLY A CA 1
ATOM 858 C C . GLY A 1 110 ? 11.867 4.865 -14.588 1.00 92.00 110 GLY A C 1
ATOM 859 O O . GLY A 1 110 ? 11.331 4.740 -13.491 1.00 92.00 110 GLY A O 1
ATOM 860 N N . TRP A 1 111 ? 12.899 4.089 -14.943 1.00 95.31 111 TRP A N 1
ATOM 861 C CA . TRP A 1 111 ? 13.332 2.947 -14.128 1.00 95.31 111 TRP A CA 1
ATOM 862 C C . TRP A 1 111 ? 13.971 3.350 -12.796 1.00 95.31 111 TRP A C 1
ATOM 864 O O . TRP A 1 111 ? 13.737 2.676 -11.802 1.00 95.31 111 TRP A O 1
ATOM 874 N N . SER A 1 112 ? 14.660 4.493 -12.717 1.00 95.62 112 SER A N 1
ATOM 875 C CA . SER A 1 112 ? 15.141 5.028 -11.430 1.00 95.62 112 SER A CA 1
ATOM 876 C C . SER A 1 112 ? 13.993 5.356 -10.467 1.00 95.62 112 SER A C 1
ATOM 878 O O . SER A 1 112 ? 14.085 5.078 -9.278 1.00 95.62 112 SER A O 1
ATOM 880 N N . THR A 1 113 ? 12.875 5.883 -10.975 1.00 95.81 113 THR A N 1
ATOM 881 C CA . THR A 1 113 ? 11.670 6.121 -10.163 1.00 95.81 113 THR A CA 1
ATOM 882 C C . THR A 1 113 ? 11.037 4.807 -9.707 1.00 95.81 113 THR A C 1
ATOM 884 O O . THR A 1 113 ? 10.575 4.719 -8.575 1.00 95.81 113 THR A O 1
ATOM 887 N N . ARG A 1 114 ? 11.051 3.772 -10.557 1.00 97.19 114 ARG A N 1
ATOM 888 C CA . ARG A 1 114 ? 10.575 2.423 -10.209 1.00 97.19 114 ARG A CA 1
ATOM 889 C C . ARG A 1 114 ? 11.456 1.750 -9.148 1.00 97.19 114 ARG A C 1
ATOM 891 O O . ARG A 1 114 ? 10.919 1.069 -8.282 1.00 97.19 114 ARG A O 1
ATOM 898 N N . ILE A 1 115 ? 12.773 1.970 -9.159 1.00 98.19 115 ILE A N 1
ATOM 899 C CA . ILE A 1 115 ? 13.669 1.510 -8.082 1.00 98.19 115 ILE A CA 1
ATOM 900 C C . ILE A 1 115 ? 13.266 2.164 -6.753 1.00 98.19 115 ILE A C 1
ATOM 902 O O . ILE A 1 115 ? 12.961 1.463 -5.795 1.00 98.19 115 ILE A O 1
ATOM 906 N N . ASN A 1 116 ? 13.144 3.494 -6.726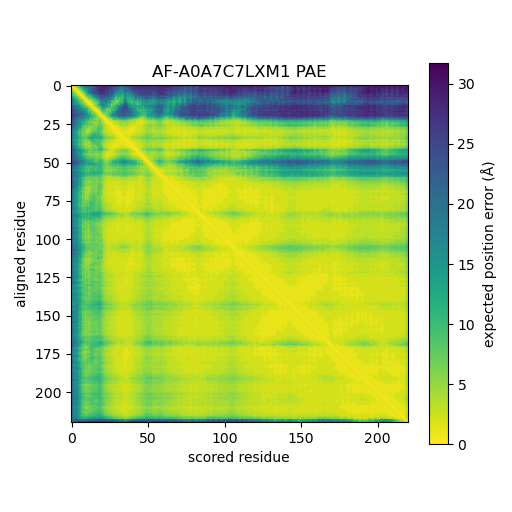 1.00 97.12 116 ASN A N 1
ATOM 907 C CA . ASN A 1 116 ? 12.732 4.199 -5.509 1.00 97.12 116 ASN A CA 1
ATOM 908 C C . ASN A 1 116 ? 11.354 3.733 -5.012 1.00 97.12 116 ASN A C 1
ATOM 910 O O . ASN A 1 116 ? 11.182 3.504 -3.824 1.00 97.12 116 ASN A O 1
ATOM 914 N N . LEU A 1 117 ? 10.392 3.531 -5.922 1.00 97.56 117 LEU A N 1
ATOM 915 C CA . LEU A 1 117 ? 9.056 3.040 -5.579 1.00 97.56 117 LEU A CA 1
ATOM 916 C C . LEU A 1 117 ? 9.097 1.671 -4.885 1.00 97.56 117 LEU A C 1
ATOM 918 O O . LEU A 1 117 ? 8.459 1.497 -3.851 1.00 97.56 117 LEU A O 1
ATOM 922 N N . VAL A 1 118 ? 9.818 0.693 -5.444 1.00 98.50 118 VAL A N 1
ATOM 923 C CA . VAL A 1 118 ? 9.887 -0.645 -4.832 1.00 98.50 118 VAL A CA 1
ATOM 924 C C . VAL A 1 118 ? 10.642 -0.613 -3.504 1.00 98.50 118 VAL A C 1
ATOM 926 O O . VAL A 1 118 ? 10.254 -1.314 -2.571 1.00 98.50 118 VAL A O 1
ATOM 929 N N . ASP A 1 119 ? 11.666 0.231 -3.382 1.00 97.94 119 ASP A N 1
ATOM 930 C CA . ASP A 1 119 ? 12.417 0.399 -2.138 1.00 97.94 119 ASP A CA 1
ATOM 931 C C . ASP A 1 119 ? 11.579 1.058 -1.044 1.00 97.94 119 ASP A C 1
ATOM 933 O O . ASP A 1 119 ? 11.581 0.576 0.088 1.00 97.94 119 ASP A O 1
ATOM 937 N N . ASP A 1 120 ? 10.809 2.093 -1.386 1.00 97.38 120 ASP A N 1
ATOM 938 C CA . ASP A 1 120 ? 9.876 2.758 -0.478 1.00 97.38 120 ASP A CA 1
ATOM 939 C C . ASP A 1 120 ? 8.783 1.808 0.012 1.00 97.38 120 ASP A C 1
ATOM 941 O O . ASP A 1 120 ? 8.513 1.753 1.210 1.00 97.38 120 ASP A O 1
ATOM 945 N N . LEU A 1 121 ? 8.197 1.009 -0.883 1.00 97.62 121 LEU A N 1
ATOM 946 C CA . LEU A 1 121 ? 7.192 0.010 -0.512 1.00 97.62 121 LEU A CA 1
ATOM 947 C C . LEU A 1 121 ? 7.779 -1.085 0.385 1.00 97.62 121 LEU A C 1
ATOM 949 O O . LEU A 1 121 ? 7.185 -1.423 1.407 1.00 97.62 121 LEU A O 1
ATOM 953 N N . ASN A 1 122 ? 8.949 -1.620 0.025 1.00 97.62 122 ASN A N 1
ATOM 954 C CA . ASN A 1 122 ? 9.578 -2.716 0.760 1.00 97.62 122 ASN A CA 1
ATOM 955 C C . ASN A 1 122 ? 10.010 -2.285 2.170 1.00 97.62 122 ASN A C 1
ATOM 957 O O . ASN A 1 122 ? 9.815 -3.034 3.129 1.00 97.62 122 ASN A O 1
ATOM 961 N N . ARG A 1 123 ? 10.572 -1.070 2.301 1.00 96.94 123 ARG A N 1
ATOM 962 C CA . ARG A 1 123 ? 11.050 -0.523 3.582 1.00 96.94 123 ARG A CA 1
ATOM 963 C C . ARG A 1 123 ? 9.935 0.004 4.480 1.00 96.94 123 ARG A C 1
ATOM 965 O O . ARG A 1 123 ? 10.183 0.223 5.663 1.00 96.94 123 ARG A O 1
ATOM 972 N N . ASN A 1 124 ? 8.721 0.190 3.958 1.00 97.81 124 ASN A N 1
ATOM 973 C CA . ASN A 1 124 ? 7.568 0.617 4.745 1.00 97.81 124 ASN A CA 1
ATOM 974 C C . ASN A 1 124 ? 6.991 -0.527 5.595 1.00 97.81 124 ASN A C 1
ATOM 976 O O . ASN A 1 124 ? 5.883 -1.013 5.365 1.00 97.81 124 ASN A O 1
ATOM 980 N N . ILE A 1 125 ? 7.753 -0.961 6.601 1.00 97.50 125 ILE A N 1
ATOM 981 C CA . ILE A 1 125 ? 7.349 -2.037 7.516 1.00 97.50 125 ILE A CA 1
ATOM 982 C C . ILE A 1 125 ? 6.051 -1.686 8.248 1.00 97.50 125 ILE A C 1
ATOM 984 O O . ILE A 1 125 ? 5.216 -2.565 8.453 1.00 97.50 125 ILE A O 1
ATOM 988 N N . GLY A 1 126 ? 5.855 -0.407 8.578 1.00 97.81 126 GLY A N 1
ATOM 989 C CA . GLY A 1 126 ? 4.632 0.085 9.201 1.00 97.81 126 GLY A CA 1
ATOM 990 C C . GLY A 1 126 ? 3.387 -0.226 8.368 1.00 97.81 126 GLY A C 1
ATOM 991 O O . GLY A 1 126 ? 2.493 -0.930 8.834 1.00 97.81 126 GLY A O 1
ATOM 992 N N . LEU A 1 127 ? 3.360 0.196 7.102 1.00 97.69 127 LEU A N 1
ATOM 993 C CA . LEU A 1 127 ? 2.237 -0.068 6.200 1.00 97.69 127 LEU A CA 1
ATOM 994 C C . LEU A 1 127 ? 2.026 -1.566 5.943 1.00 97.69 127 LEU A C 1
ATOM 996 O O . LEU A 1 127 ? 0.886 -2.028 5.888 1.00 97.69 127 LEU A O 1
ATOM 1000 N N . ARG A 1 128 ? 3.109 -2.334 5.783 1.00 97.75 128 ARG A N 1
ATOM 1001 C CA . ARG A 1 128 ? 3.031 -3.789 5.563 1.00 97.75 128 ARG A CA 1
ATOM 1002 C C . ARG A 1 128 ? 2.414 -4.498 6.771 1.00 97.75 128 ARG A C 1
ATOM 1004 O O . ARG A 1 128 ? 1.504 -5.305 6.603 1.00 97.75 128 ARG A O 1
ATOM 1011 N N . LYS A 1 129 ? 2.821 -4.116 7.986 1.00 97.50 129 LYS A N 1
ATOM 1012 C CA . LYS A 1 129 ? 2.211 -4.566 9.247 1.00 97.50 129 LYS A CA 1
ATOM 1013 C C . LYS A 1 129 ? 0.731 -4.183 9.324 1.00 97.50 129 LYS A C 1
ATOM 1015 O O . LYS A 1 129 ? -0.098 -5.023 9.666 1.00 97.50 129 LYS A O 1
ATOM 1020 N N . SER A 1 130 ? 0.392 -2.940 8.981 1.00 97.81 130 SER A N 1
ATOM 1021 C CA . SER A 1 130 ? -0.990 -2.455 9.025 1.00 97.81 130 SER A CA 1
ATOM 1022 C C . SER A 1 130 ? -1.915 -3.184 8.070 1.00 97.81 130 SER A C 1
ATOM 1024 O O . SER A 1 130 ? -3.055 -3.458 8.437 1.00 97.81 130 SER A O 1
ATOM 1026 N N . ARG A 1 131 ? -1.436 -3.533 6.870 1.00 96.88 131 ARG A N 1
ATOM 1027 C CA . ARG A 1 131 ? -2.197 -4.363 5.933 1.00 96.88 131 ARG A CA 1
ATOM 1028 C C . ARG A 1 131 ? -2.541 -5.700 6.562 1.00 96.88 131 ARG A C 1
ATOM 1030 O O . ARG A 1 131 ? -3.724 -5.989 6.697 1.00 96.88 131 ARG A O 1
ATOM 1037 N N . LEU A 1 132 ? -1.541 -6.464 6.995 1.00 98.00 132 LEU A N 1
ATOM 1038 C CA . LEU A 1 132 ? -1.766 -7.770 7.611 1.00 98.00 132 LEU A CA 1
ATOM 1039 C C . LEU A 1 132 ? -2.791 -7.686 8.748 1.00 98.00 132 LEU A C 1
ATOM 1041 O O . LEU A 1 132 ? -3.824 -8.352 8.710 1.00 98.00 132 LEU A O 1
ATOM 1045 N N . ALA A 1 133 ? -2.538 -6.801 9.712 1.00 98.56 133 ALA A N 1
ATOM 1046 C CA . ALA A 1 133 ? -3.377 -6.656 10.892 1.00 98.56 133 ALA A CA 1
ATOM 1047 C C . ALA A 1 133 ? -4.817 -6.256 10.532 1.00 98.56 133 ALA A C 1
ATOM 1049 O O . ALA A 1 133 ? -5.777 -6.795 11.072 1.00 98.56 133 ALA A O 1
ATOM 1050 N N . TRP A 1 134 ? -5.007 -5.368 9.554 1.00 98.12 134 TRP A N 1
ATOM 1051 C CA . TRP A 1 134 ? -6.345 -4.987 9.108 1.00 98.12 134 TRP A CA 1
ATOM 1052 C C . TRP A 1 134 ? -7.132 -6.151 8.491 1.00 98.12 134 TRP A C 1
ATOM 1054 O O . TRP A 1 134 ? -8.317 -6.317 8.788 1.00 98.12 134 TRP A O 1
ATOM 1064 N N . TYR A 1 135 ? -6.497 -6.965 7.644 1.00 96.75 135 TYR A N 1
ATOM 1065 C CA . TYR A 1 135 ? -7.168 -8.119 7.038 1.00 96.75 135 TYR A CA 1
ATOM 1066 C C . TYR A 1 135 ? -7.505 -9.191 8.081 1.00 96.75 135 TYR A C 1
ATOM 1068 O O . TYR A 1 135 ? -8.637 -9.676 8.094 1.00 96.75 135 TYR A O 1
ATOM 1076 N N . PHE A 1 136 ? -6.603 -9.454 9.030 1.00 98.00 136 PHE A N 1
ATOM 1077 C CA . PHE A 1 136 ? -6.887 -10.334 10.167 1.00 98.00 136 PHE A CA 1
ATOM 1078 C C . PHE A 1 136 ? -8.013 -9.790 11.058 1.00 98.00 136 PHE A C 1
ATOM 1080 O O . PHE A 1 136 ? -8.911 -10.541 11.431 1.00 98.00 136 PHE A O 1
ATOM 1087 N N . ALA A 1 137 ? -8.037 -8.484 11.345 1.00 98.44 137 ALA A N 1
ATOM 1088 C CA . ALA A 1 137 ? -9.114 -7.861 12.114 1.00 98.44 137 ALA A CA 1
ATOM 1089 C C . ALA A 1 137 ? -10.487 -8.051 11.448 1.00 98.44 137 ALA A C 1
ATOM 1091 O O . ALA A 1 137 ? -11.476 -8.297 12.135 1.00 98.44 137 ALA A O 1
ATOM 1092 N N . MET A 1 138 ? -10.565 -7.958 10.115 1.00 97.88 138 MET A N 1
ATOM 1093 C CA . MET A 1 138 ? -11.814 -8.198 9.384 1.00 97.88 138 MET A CA 1
ATOM 1094 C C . MET A 1 138 ? -12.303 -9.644 9.517 1.00 97.88 138 MET A C 1
ATOM 1096 O O . MET A 1 138 ? -13.508 -9.853 9.688 1.00 97.88 138 MET A O 1
ATOM 1100 N N . ASP A 1 139 ? -11.398 -10.620 9.444 1.00 97.56 139 ASP A N 1
ATOM 1101 C CA . ASP A 1 139 ? -11.745 -12.037 9.579 1.00 97.56 139 ASP A CA 1
ATOM 1102 C C . ASP A 1 139 ? -12.167 -12.373 11.016 1.00 97.56 139 ASP A C 1
ATOM 1104 O O . ASP A 1 139 ? -13.244 -12.933 11.222 1.00 97.56 139 ASP A O 1
ATOM 1108 N N . LEU A 1 1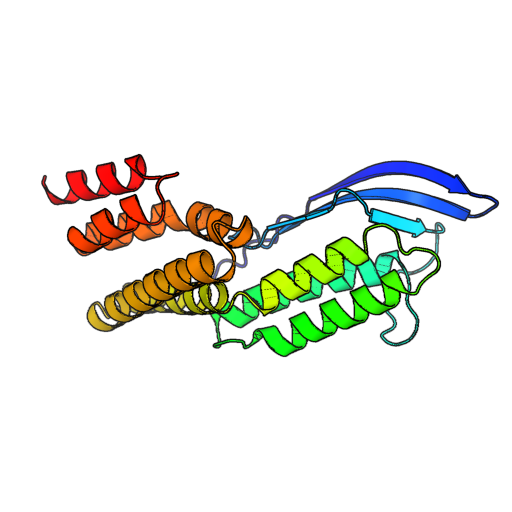40 ? -11.410 -11.915 12.017 1.00 98.44 140 LEU A N 1
ATOM 1109 C CA . LEU A 1 140 ? -11.743 -12.093 13.437 1.00 98.44 140 LEU A CA 1
ATOM 1110 C C . LEU A 1 140 ? -13.090 -11.453 13.792 1.00 98.44 140 LEU A C 1
ATOM 1112 O O . LEU A 1 140 ? -13.912 -12.060 14.480 1.00 98.44 140 LEU A O 1
ATOM 1116 N N . PHE A 1 141 ? -13.362 -10.257 13.264 1.00 97.88 141 PHE A N 1
ATOM 1117 C CA . PHE A 1 141 ? -14.629 -9.566 13.495 1.00 97.88 141 PHE A CA 1
ATOM 1118 C C . PHE A 1 141 ? -15.809 -10.353 12.928 1.00 97.88 141 PHE A C 1
ATOM 1120 O O . PHE A 1 141 ? -16.874 -10.425 13.541 1.00 97.88 141 PHE A O 1
ATOM 1127 N N . LYS A 1 142 ? -15.619 -10.960 11.755 1.00 97.12 142 LYS A N 1
ATOM 1128 C CA . LYS A 1 142 ? -16.629 -11.799 11.113 1.00 97.12 142 LYS A CA 1
ATOM 1129 C C . LYS A 1 142 ? -16.882 -13.091 11.894 1.00 97.12 142 LYS A C 1
ATOM 1131 O O . LYS A 1 142 ? -18.029 -13.533 11.948 1.00 97.12 142 LYS A O 1
ATOM 1136 N N . ASP A 1 143 ? -15.845 -13.653 12.500 1.00 97.31 143 ASP A N 1
ATOM 1137 C CA . ASP A 1 143 ? -15.936 -14.856 13.331 1.00 97.31 143 ASP A CA 1
ATOM 1138 C C . ASP A 1 143 ? -16.453 -14.557 14.754 1.00 97.31 143 ASP A C 1
ATOM 1140 O O . ASP A 1 143 ? -16.738 -15.474 15.524 1.00 97.31 143 ASP A O 1
ATOM 1144 N N . GLY A 1 144 ? -16.646 -13.277 15.092 1.00 96.81 144 GLY A N 1
ATOM 1145 C CA . GLY A 1 144 ? -17.167 -12.824 16.383 1.00 96.81 144 GLY A CA 1
ATOM 1146 C C . GLY A 1 144 ? -16.109 -12.704 17.483 1.00 96.81 144 GLY A C 1
ATOM 1147 O O . GLY A 1 144 ? -16.464 -12.435 18.632 1.00 96.81 144 GLY A O 1
ATOM 1148 N N . ASP A 1 145 ? -14.823 -12.859 17.155 1.00 98.25 145 ASP A N 1
ATOM 1149 C CA . ASP A 1 145 ? -13.719 -12.660 18.093 1.00 98.25 145 ASP A CA 1
ATOM 1150 C C . ASP A 1 145 ? -13.410 -11.166 18.253 1.00 98.25 145 ASP A C 1
ATOM 1152 O O . ASP A 1 145 ? -12.595 -10.569 17.542 1.00 98.25 145 ASP A O 1
ATOM 1156 N N . ILE A 1 146 ? -14.091 -10.542 19.213 1.00 97.44 146 ILE A N 1
ATOM 1157 C CA . ILE A 1 146 ? -13.951 -9.112 19.490 1.00 97.44 146 ILE A CA 1
ATOM 1158 C C . ILE A 1 146 ? -12.585 -8.772 20.097 1.00 97.44 146 ILE A C 1
ATOM 1160 O O . ILE A 1 146 ? -12.040 -7.707 19.803 1.00 97.44 146 ILE A O 1
ATOM 1164 N N . GLU A 1 147 ? -12.030 -9.641 20.942 1.00 97.88 147 GLU A N 1
ATOM 1165 C CA . GLU A 1 147 ? -10.739 -9.387 21.588 1.00 97.88 147 GLU A CA 1
ATOM 1166 C C . GLU A 1 147 ? -9.612 -9.417 20.553 1.00 97.88 147 GLU A C 1
ATOM 1168 O O . GLU A 1 147 ? -8.847 -8.451 20.445 1.00 97.88 147 GLU A O 1
ATOM 1173 N N . GLY A 1 148 ? -9.582 -10.466 19.724 1.00 98.31 148 GLY A N 1
ATOM 1174 C CA . GLY A 1 148 ? -8.655 -10.587 18.606 1.00 98.31 148 GLY A CA 1
ATOM 1175 C C . GLY A 1 148 ? -8.797 -9.430 17.618 1.00 98.31 148 GLY A C 1
ATOM 1176 O O . GLY A 1 148 ? -7.801 -8.802 17.260 1.00 98.31 148 GLY A O 1
ATOM 1177 N N . THR A 1 149 ? -10.031 -9.062 17.256 1.00 98.44 149 THR A N 1
ATOM 1178 C CA . THR A 1 149 ? -10.294 -7.910 16.373 1.00 98.44 149 THR A CA 1
ATOM 1179 C C . THR A 1 149 ? -9.634 -6.635 16.894 1.00 98.44 149 THR A C 1
ATOM 1181 O O . THR A 1 149 ? -8.955 -5.929 16.152 1.00 98.44 149 THR A O 1
ATOM 1184 N N . LEU A 1 150 ? -9.816 -6.316 18.177 1.00 98.19 150 LEU A N 1
ATOM 1185 C CA . LEU A 1 150 ? -9.282 -5.083 18.759 1.00 98.19 150 LEU A CA 1
ATOM 1186 C C . LEU A 1 150 ? -7.763 -5.104 18.861 1.00 98.19 150 LEU A C 1
ATOM 1188 O O . LEU A 1 150 ? -7.127 -4.070 18.659 1.00 98.19 150 LEU A O 1
ATOM 1192 N N . LYS A 1 151 ? -7.177 -6.263 19.158 1.00 98.50 151 LYS A N 1
ATOM 1193 C CA . LYS A 1 151 ? -5.724 -6.433 19.160 1.00 98.50 151 LYS A CA 1
ATOM 1194 C C . LYS A 1 151 ? -5.131 -6.135 17.781 1.00 98.50 151 LYS A C 1
ATOM 1196 O O . LYS A 1 151 ? -4.155 -5.389 17.680 1.00 98.50 151 LYS A O 1
ATOM 1201 N N . GLU A 1 152 ? -5.743 -6.661 16.727 1.00 98.56 152 GLU A N 1
ATOM 1202 C CA . GLU A 1 152 ? -5.280 -6.443 15.358 1.00 98.56 152 GLU A CA 1
ATOM 1203 C C . GLU A 1 152 ? -5.543 -5.008 14.875 1.00 98.56 152 GLU A C 1
ATOM 1205 O O . GLU A 1 152 ? -4.690 -4.406 14.229 1.00 98.56 152 GLU A O 1
ATOM 1210 N N . ILE A 1 153 ? -6.648 -4.374 15.282 1.00 98.38 153 ILE A N 1
ATOM 1211 C CA . ILE A 1 153 ? -6.859 -2.941 15.020 1.00 98.38 153 ILE A CA 1
ATOM 1212 C C . ILE A 1 153 ? -5.757 -2.089 15.660 1.00 98.38 153 ILE A C 1
ATOM 1214 O O . ILE A 1 153 ? -5.204 -1.227 14.983 1.00 98.38 153 ILE A O 1
ATOM 1218 N N . ASN A 1 154 ? -5.405 -2.316 16.928 1.00 98.31 154 ASN A N 1
ATOM 1219 C CA . ASN A 1 154 ? -4.314 -1.565 17.565 1.00 98.31 154 ASN A CA 1
ATOM 1220 C C . ASN A 1 154 ? -2.981 -1.806 16.840 1.00 98.31 154 ASN A C 1
ATOM 1222 O O . ASN A 1 154 ? -2.262 -0.865 16.526 1.00 98.31 154 ASN A O 1
ATOM 1226 N N . THR A 1 155 ? -2.709 -3.058 16.463 1.00 98.50 155 THR A N 1
ATOM 1227 C CA . THR A 1 155 ? -1.530 -3.433 15.665 1.00 98.50 155 THR A CA 1
ATOM 1228 C C . THR A 1 155 ? -1.492 -2.697 14.320 1.00 98.50 155 THR A C 1
ATOM 1230 O O . THR A 1 155 ? -0.416 -2.290 13.868 1.00 98.50 155 THR A O 1
ATOM 1233 N N . MET A 1 156 ? -2.654 -2.489 13.692 1.00 98.31 156 MET A N 1
ATOM 1234 C CA . MET A 1 156 ? -2.796 -1.697 12.473 1.00 98.31 156 MET A CA 1
ATOM 1235 C C . MET A 1 156 ? -2.483 -0.216 12.715 1.00 98.31 156 MET A C 1
ATOM 1237 O O . MET A 1 156 ? -1.747 0.363 11.912 1.00 98.31 156 MET A O 1
ATOM 1241 N N . LEU A 1 157 ? -3.008 0.387 13.788 1.00 98.19 157 LEU A N 1
ATOM 1242 C CA . LEU A 1 157 ? -2.744 1.789 14.142 1.00 98.19 157 LEU A CA 1
ATOM 1243 C C . LEU A 1 157 ? -1.256 2.028 14.409 1.00 98.19 157 LEU A C 1
ATOM 1245 O O . LEU A 1 157 ? -0.667 2.908 13.782 1.00 98.19 157 LEU A O 1
ATOM 1249 N N . ASP A 1 158 ? -0.628 1.165 15.212 1.00 98.19 158 ASP A N 1
ATOM 1250 C CA . ASP A 1 158 ? 0.813 1.206 15.486 1.00 98.19 158 ASP A CA 1
ATOM 1251 C C . ASP A 1 158 ? 1.641 1.158 14.193 1.00 98.19 158 ASP A C 1
ATOM 1253 O O . ASP A 1 158 ? 2.663 1.834 14.056 1.00 98.19 158 ASP A O 1
ATOM 1257 N N . GLY A 1 159 ? 1.216 0.332 13.230 1.00 97.94 159 GLY A N 1
ATOM 1258 C CA . GLY A 1 159 ? 1.874 0.229 11.930 1.00 97.94 159 GLY A CA 1
ATOM 1259 C C . GLY A 1 159 ? 1.723 1.501 11.087 1.00 97.94 159 GLY A C 1
ATOM 1260 O O . GLY A 1 159 ? 2.690 1.938 10.465 1.00 97.94 159 GLY A O 1
ATOM 1261 N N . ILE A 1 160 ? 0.561 2.160 11.114 1.00 98.19 160 ILE A N 1
ATOM 1262 C CA . ILE A 1 160 ? 0.351 3.421 10.386 1.00 98.19 160 ILE A CA 1
ATOM 1263 C C . ILE A 1 160 ? 1.215 4.523 11.010 1.00 98.19 160 ILE A C 1
ATOM 1265 O O . ILE A 1 160 ? 1.890 5.258 10.288 1.00 98.19 160 ILE A O 1
ATOM 1269 N N . GLU A 1 161 ? 1.256 4.612 12.341 1.00 97.69 161 GLU A N 1
ATOM 1270 C CA . GLU A 1 161 ? 2.134 5.547 13.052 1.00 97.69 161 GLU A CA 1
ATOM 1271 C C . GLU A 1 161 ? 3.607 5.303 12.732 1.00 97.69 161 GLU A C 1
ATOM 1273 O O . GLU A 1 161 ? 4.357 6.245 12.465 1.00 97.69 161 GLU A O 1
ATOM 1278 N N . GLN A 1 162 ? 4.030 4.035 12.723 1.00 97.88 162 GLN A N 1
ATOM 1279 C CA . GLN A 1 162 ? 5.377 3.662 12.312 1.00 97.88 162 GLN A CA 1
ATOM 1280 C C . GLN A 1 162 ? 5.665 4.110 10.877 1.00 97.88 162 GLN A C 1
ATOM 1282 O O . GLN A 1 162 ? 6.694 4.739 10.646 1.00 97.88 162 GLN A O 1
ATOM 1287 N N . SER A 1 163 ? 4.754 3.862 9.934 1.00 97.81 163 SER A N 1
ATOM 1288 C CA . SER A 1 163 ? 4.915 4.318 8.551 1.00 97.81 163 SER A CA 1
ATOM 1289 C C . SER A 1 163 ? 5.115 5.830 8.480 1.00 97.81 163 SER A C 1
ATOM 1291 O O . SER A 1 163 ? 6.019 6.304 7.795 1.00 97.81 163 SER A O 1
ATOM 1293 N N . PHE A 1 164 ? 4.298 6.603 9.197 1.00 96.88 164 PHE A N 1
ATOM 1294 C CA . PHE A 1 164 ? 4.406 8.060 9.188 1.00 96.88 164 PHE A CA 1
ATOM 1295 C C . PHE A 1 164 ? 5.679 8.579 9.842 1.00 96.88 164 PHE A C 1
ATOM 1297 O O . PHE A 1 164 ? 6.228 9.583 9.390 1.00 96.88 164 PHE A O 1
ATOM 1304 N N . ARG A 1 165 ? 6.174 7.896 10.870 1.00 96.81 165 ARG A N 1
ATOM 1305 C CA . ARG A 1 165 ? 7.460 8.206 11.494 1.00 96.81 165 ARG A CA 1
ATOM 1306 C C . ARG A 1 165 ? 8.636 7.911 10.560 1.00 96.81 165 ARG A C 1
ATOM 1308 O O . ARG A 1 165 ? 9.545 8.732 10.477 1.00 96.81 165 ARG A O 1
ATOM 1315 N N . ASP A 1 166 ? 8.605 6.780 9.860 1.00 95.62 166 ASP A N 1
ATOM 1316 C CA . ASP A 1 166 ? 9.738 6.299 9.062 1.00 95.62 166 ASP A CA 1
ATOM 1317 C C . ASP A 1 166 ? 9.805 6.972 7.678 1.00 95.62 166 ASP A C 1
ATOM 1319 O O . ASP A 1 166 ? 10.891 7.218 7.148 1.00 95.62 166 ASP A O 1
ATOM 1323 N N . LEU A 1 167 ? 8.647 7.274 7.078 1.00 95.31 167 LEU A N 1
ATOM 1324 C CA . LEU A 1 167 ? 8.524 7.709 5.678 1.00 95.31 167 LEU A CA 1
ATOM 1325 C C . LEU A 1 167 ? 7.716 9.002 5.498 1.00 95.31 167 LEU A C 1
ATOM 1327 O O . LEU A 1 167 ? 7.582 9.498 4.377 1.00 95.31 167 LEU A O 1
ATOM 1331 N N . GLY A 1 168 ? 7.182 9.573 6.580 1.00 94.12 168 GLY A N 1
ATOM 1332 C CA . GLY A 1 168 ? 6.223 10.673 6.505 1.00 94.12 168 GLY A CA 1
ATOM 1333 C C . GLY A 1 168 ? 4.845 10.208 6.027 1.00 94.12 1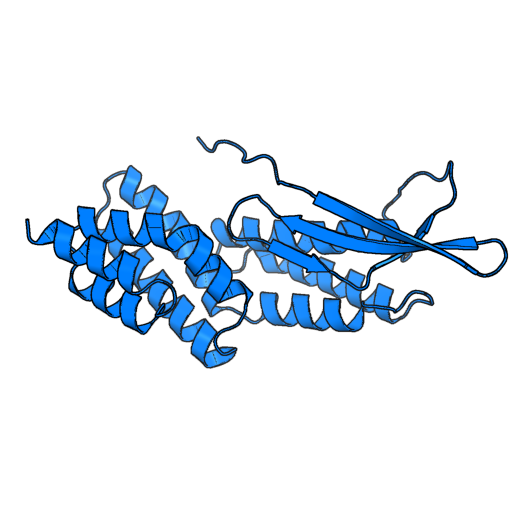68 GLY A C 1
ATOM 1334 O O . GLY A 1 168 ? 4.569 9.017 5.908 1.00 94.12 168 GLY A O 1
ATOM 1335 N N . ARG A 1 169 ? 3.948 11.157 5.731 1.00 90.81 169 ARG A N 1
ATOM 1336 C CA . ARG A 1 169 ? 2.616 10.873 5.159 1.00 90.81 169 ARG A CA 1
ATOM 1337 C C . ARG A 1 169 ? 2.728 10.446 3.687 1.00 90.81 169 ARG A C 1
ATOM 1339 O O . ARG A 1 169 ? 2.288 11.168 2.795 1.00 90.81 169 ARG A O 1
ATOM 1346 N N . ASP A 1 170 ? 3.344 9.295 3.437 1.00 93.25 170 ASP A N 1
ATOM 1347 C CA . ASP A 1 170 ? 3.558 8.756 2.099 1.00 93.25 170 ASP A CA 1
ATOM 1348 C C . ASP A 1 170 ? 2.232 8.411 1.400 1.00 93.25 170 ASP A C 1
ATOM 1350 O O . ASP A 1 170 ? 1.224 8.068 2.025 1.00 93.25 170 ASP A O 1
ATOM 1354 N N . ASN A 1 171 ? 2.235 8.482 0.069 1.00 93.31 171 ASN A N 1
ATOM 1355 C CA . ASN A 1 171 ? 1.021 8.314 -0.726 1.00 93.31 171 ASN A CA 1
ATOM 1356 C C . ASN A 1 171 ? 0.382 6.923 -0.587 1.00 93.31 171 ASN A C 1
ATOM 1358 O O . ASN A 1 171 ? -0.836 6.809 -0.729 1.00 93.31 171 ASN A O 1
ATOM 1362 N N . HIS A 1 172 ? 1.163 5.869 -0.334 1.00 95.94 172 HIS A N 1
ATOM 1363 C CA . HIS A 1 172 ? 0.647 4.502 -0.267 1.00 95.94 172 HIS A CA 1
ATOM 1364 C C . HIS A 1 172 ? -0.088 4.255 1.047 1.00 95.94 172 HIS A C 1
ATOM 1366 O O . HIS A 1 172 ? -1.188 3.699 1.026 1.00 95.94 172 HIS A O 1
ATOM 1372 N N . THR A 1 173 ? 0.441 4.753 2.163 1.00 97.12 173 THR A N 1
ATOM 1373 C CA . THR A 1 173 ? -0.249 4.697 3.462 1.00 97.12 173 THR A CA 1
ATOM 1374 C C . THR A 1 173 ? -1.492 5.576 3.471 1.00 97.12 173 THR A C 1
ATOM 1376 O O . THR A 1 173 ? -2.560 5.157 3.923 1.00 97.12 173 THR A O 1
ATOM 1379 N N . GLN A 1 174 ? -1.410 6.768 2.874 1.00 96.44 174 GLN A N 1
ATOM 1380 C CA . GLN A 1 174 ? -2.574 7.641 2.707 1.00 96.44 174 GLN A CA 1
ATOM 1381 C C . GLN A 1 174 ? -3.675 7.004 1.853 1.00 96.44 174 GLN A C 1
ATOM 1383 O O . GLN A 1 174 ? -4.864 7.226 2.104 1.00 96.44 174 GLN A O 1
ATOM 1388 N N . PHE A 1 175 ? -3.303 6.217 0.842 1.00 96.38 175 PHE A N 1
ATOM 1389 C CA . PHE A 1 175 ? -4.262 5.516 -0.004 1.00 96.38 175 PHE A CA 1
ATOM 1390 C C . PHE A 1 175 ? -4.852 4.271 0.676 1.00 96.38 175 PHE A C 1
ATOM 1392 O O . PHE A 1 175 ? -6.048 4.031 0.522 1.00 96.38 175 PHE A O 1
ATOM 1399 N N . PHE A 1 176 ? -4.076 3.545 1.488 1.00 97.50 176 PHE A N 1
ATOM 1400 C CA . PHE A 1 176 ? -4.587 2.481 2.365 1.00 97.50 176 PHE A CA 1
ATOM 1401 C C . PHE A 1 176 ? -5.685 2.998 3.298 1.00 97.50 176 PHE A C 1
ATOM 1403 O O . PHE A 1 176 ? -6.809 2.490 3.287 1.00 97.50 176 PHE A O 1
ATOM 1410 N N . LEU A 1 177 ? -5.409 4.090 4.013 1.00 97.75 177 LEU A N 1
ATOM 1411 C CA . LEU A 1 177 ? -6.400 4.761 4.853 1.00 97.75 177 LEU A CA 1
ATOM 1412 C C . LEU A 1 177 ? -7.622 5.200 4.040 1.00 97.75 177 LEU A C 1
ATOM 1414 O O . LEU A 1 177 ? -8.759 4.949 4.436 1.00 97.75 177 LEU A O 1
ATOM 1418 N N . LYS A 1 178 ? -7.417 5.761 2.841 1.00 97.12 178 LYS A N 1
ATOM 1419 C CA . LYS A 1 178 ? -8.523 6.120 1.941 1.00 97.12 178 LYS A CA 1
ATOM 1420 C C . LYS A 1 178 ? -9.434 4.935 1.651 1.00 97.12 178 LYS A C 1
ATOM 1422 O O . LYS A 1 178 ? -10.651 5.067 1.750 1.00 97.12 178 LYS A O 1
ATOM 1427 N N . ALA A 1 179 ? -8.844 3.808 1.266 1.00 96.69 179 ALA A N 1
ATOM 1428 C CA . ALA A 1 179 ? -9.564 2.628 0.815 1.00 96.69 179 ALA A CA 1
ATOM 1429 C C . ALA A 1 179 ? -10.341 1.944 1.950 1.00 96.69 179 ALA A C 1
ATOM 1431 O O . ALA A 1 179 ? -11.400 1.362 1.702 1.00 96.69 179 ALA A O 1
ATOM 1432 N N . HIS A 1 180 ? -9.846 2.029 3.189 1.00 97.75 180 HIS A N 1
ATOM 1433 C CA . HIS A 1 180 ? -10.394 1.273 4.318 1.00 97.75 180 HIS A CA 1
ATOM 1434 C C . HIS A 1 180 ? -11.101 2.109 5.387 1.00 97.75 180 HIS A C 1
ATOM 1436 O O . HIS A 1 180 ? -11.887 1.545 6.148 1.00 97.75 180 HIS A O 1
ATOM 1442 N N . SER A 1 181 ? -10.920 3.431 5.407 1.00 97.62 181 SER A N 1
ATOM 1443 C CA . SER A 1 181 ? -11.481 4.349 6.414 1.00 97.62 181 SER A CA 1
ATOM 1444 C C . SER A 1 181 ? -12.969 4.130 6.701 1.00 97.62 181 SER A C 1
ATOM 1446 O O . SER A 1 181 ? -13.356 4.026 7.860 1.00 97.62 181 SER A O 1
ATOM 1448 N N . GLY A 1 182 ? -13.809 3.966 5.672 1.00 98.19 182 GLY A N 1
ATOM 1449 C CA . GLY A 1 182 ? -15.245 3.710 5.858 1.00 98.19 182 GLY A CA 1
ATOM 1450 C C . GLY A 1 182 ? -15.549 2.404 6.601 1.00 98.19 182 GLY A C 1
ATOM 1451 O O . GLY A 1 182 ? -16.465 2.350 7.421 1.00 98.19 182 GLY A O 1
ATOM 1452 N N . ARG A 1 183 ? -14.764 1.349 6.353 1.00 97.94 183 ARG A N 1
ATOM 1453 C CA . ARG A 1 183 ? -14.911 0.063 7.054 1.00 97.94 183 ARG A CA 1
ATOM 1454 C C . ARG A 1 183 ? -14.358 0.140 8.473 1.00 97.94 183 ARG A C 1
ATOM 1456 O O . ARG A 1 183 ? -15.017 -0.360 9.379 1.00 97.94 183 ARG A O 1
ATOM 1463 N N . ILE A 1 184 ? -13.210 0.797 8.660 1.00 98.31 184 ILE A N 1
ATOM 1464 C CA . ILE A 1 184 ? -12.602 1.036 9.977 1.00 98.31 184 ILE A CA 1
ATOM 1465 C C . ILE A 1 184 ? -13.588 1.805 10.864 1.00 98.31 184 ILE A C 1
ATOM 1467 O O . ILE A 1 184 ? -13.951 1.331 11.937 1.00 98.31 184 ILE A O 1
ATOM 1471 N N . ALA A 1 185 ? -14.098 2.941 10.382 1.00 98.44 185 ALA A N 1
ATOM 1472 C CA . ALA A 1 185 ? -15.030 3.789 11.118 1.00 98.44 185 ALA A CA 1
ATOM 1473 C C . ALA A 1 185 ? -16.307 3.030 11.513 1.00 98.44 185 ALA A C 1
ATOM 1475 O O . ALA A 1 185 ? -16.728 3.067 12.671 1.00 98.44 185 ALA A O 1
ATOM 1476 N N . LYS A 1 186 ? -16.890 2.276 10.571 1.00 98.12 186 LYS A N 1
ATOM 1477 C CA . LYS A 1 186 ? -18.069 1.443 10.834 1.00 98.12 186 LYS A CA 1
ATOM 1478 C C . LYS A 1 186 ? -17.790 0.370 11.887 1.00 98.12 186 LYS A C 1
ATOM 1480 O O . LYS A 1 186 ? -18.589 0.211 12.803 1.00 98.12 186 LYS A O 1
ATOM 1485 N N . MET A 1 187 ? -16.680 -0.355 11.765 1.00 98.06 187 MET A N 1
ATOM 1486 C CA . MET A 1 187 ? -16.315 -1.423 12.698 1.00 98.06 187 MET A CA 1
ATOM 1487 C C . MET A 1 187 ? -16.102 -0.871 14.111 1.00 98.06 187 MET A C 1
ATOM 1489 O O . MET A 1 187 ? -16.691 -1.377 15.062 1.00 98.06 187 MET A O 1
ATOM 1493 N N . LEU A 1 188 ? -15.340 0.216 14.253 1.00 97.94 188 LEU A N 1
ATOM 1494 C CA . LEU A 1 188 ? -15.108 0.856 15.548 1.00 97.94 188 LEU A CA 1
ATOM 1495 C C . LEU A 1 188 ? -16.398 1.394 16.182 1.00 97.94 188 LEU A C 1
ATOM 1497 O O . LEU A 1 188 ? -16.570 1.268 17.395 1.00 97.94 188 LEU A O 1
ATOM 1501 N N . SER A 1 189 ? -17.317 1.935 15.375 1.00 97.75 189 SER A N 1
ATOM 1502 C CA . SER A 1 189 ? -18.646 2.347 15.843 1.00 97.75 189 SER A CA 1
ATOM 1503 C C . SER A 1 189 ? -19.477 1.163 16.342 1.00 97.75 189 SER A C 1
ATOM 1505 O O . SER A 1 189 ? -19.959 1.191 17.474 1.00 97.75 189 SER A O 1
ATOM 1507 N N . MET A 1 190 ? -19.552 0.071 15.572 1.00 96.00 190 MET A N 1
ATOM 1508 C CA . MET A 1 190 ? -20.253 -1.154 15.986 1.00 96.00 190 MET A CA 1
ATOM 1509 C C . MET A 1 190 ? -19.692 -1.747 17.287 1.00 96.00 190 MET A C 1
ATOM 1511 O O . MET A 1 190 ? -20.439 -2.320 18.075 1.00 96.00 190 MET A O 1
ATOM 1515 N N . LEU A 1 191 ? -18.389 -1.586 17.529 1.00 96.19 191 LEU A N 1
ATOM 1516 C CA . LEU A 1 191 ? -17.708 -2.027 18.750 1.00 96.19 191 LEU A CA 1
ATOM 1517 C C . LEU A 1 191 ? -17.755 -0.997 19.895 1.00 96.19 191 LEU A C 1
ATOM 1519 O O . LEU A 1 191 ? -17.191 -1.240 20.965 1.00 96.19 191 LEU A O 1
ATOM 1523 N N . GLY A 1 192 ? -18.363 0.175 19.692 1.00 96.69 192 GLY A N 1
ATOM 1524 C CA . GLY A 1 192 ? -18.436 1.245 20.691 1.00 96.69 192 GLY A CA 1
ATOM 1525 C C . GLY A 1 192 ? -17.075 1.840 21.084 1.00 96.69 192 GLY A C 1
ATOM 1526 O O . GLY A 1 192 ? -16.918 2.345 22.196 1.00 96.69 192 GLY A O 1
ATOM 1527 N N . ARG A 1 193 ? -16.057 1.761 20.216 1.00 97.06 193 ARG A N 1
ATOM 1528 C CA . ARG A 1 193 ? -14.669 2.155 20.523 1.00 97.06 193 ARG A CA 1
ATOM 1529 C C . ARG A 1 193 ? -14.423 3.639 20.263 1.00 97.06 193 ARG A C 1
ATOM 1531 O O . ARG A 1 193 ? -13.796 4.022 19.279 1.00 97.06 193 ARG A O 1
ATOM 1538 N N . LYS A 1 194 ? -14.915 4.477 21.182 1.00 97.38 194 LYS A N 1
ATOM 1539 C CA . LYS A 1 194 ? -14.812 5.942 21.079 1.00 97.38 194 LYS A CA 1
ATOM 1540 C C . LYS A 1 194 ? -13.369 6.454 21.065 1.00 97.38 194 LYS A C 1
ATOM 1542 O O . LYS A 1 194 ? -13.061 7.310 20.248 1.00 97.38 194 LYS A O 1
ATOM 1547 N N . GLU A 1 195 ? -12.486 5.937 21.918 1.00 96.75 195 GLU A N 1
ATOM 1548 C CA . GLU A 1 195 ? -11.094 6.421 21.951 1.00 96.75 195 GLU A CA 1
ATOM 1549 C C . GLU A 1 195 ? -10.353 6.105 20.643 1.00 96.75 195 GLU A C 1
ATOM 1551 O O . GLU A 1 195 ? -9.832 7.022 20.025 1.00 96.75 195 GLU A O 1
ATOM 1556 N N . LEU A 1 196 ? -10.476 4.885 20.104 1.00 97.06 196 LEU A N 1
ATOM 1557 C CA . LEU A 1 196 ? -9.854 4.529 18.817 1.00 97.06 196 LEU A CA 1
ATOM 1558 C C . LEU A 1 196 ? -10.354 5.385 17.642 1.00 97.06 196 LEU A C 1
ATOM 1560 O O . LEU A 1 196 ? -9.608 5.677 16.712 1.00 97.06 196 LEU A O 1
ATOM 1564 N N . LEU A 1 197 ? -11.620 5.813 17.658 1.00 98.12 197 LEU A N 1
ATOM 1565 C CA . LEU A 1 197 ? -12.124 6.752 16.652 1.00 98.12 197 LEU A CA 1
ATOM 1566 C C . LEU A 1 197 ? -11.532 8.159 16.810 1.00 98.12 197 LEU A C 1
ATOM 1568 O O . LEU A 1 197 ? -11.387 8.863 15.811 1.00 98.12 197 LEU A O 1
ATOM 1572 N N . LYS A 1 198 ? -11.199 8.591 18.033 1.00 97.50 198 LYS A N 1
ATOM 1573 C CA . LYS A 1 198 ? -10.464 9.845 18.248 1.00 97.50 198 LYS A CA 1
ATOM 1574 C C . LYS A 1 198 ? -9.031 9.714 17.745 1.00 97.50 198 LYS A C 1
ATOM 1576 O O . LYS A 1 198 ? -8.606 10.596 17.005 1.00 97.50 198 LYS A O 1
ATOM 1581 N N . ASP A 1 199 ? -8.366 8.598 18.028 1.00 97.12 199 ASP A N 1
ATOM 1582 C CA . ASP A 1 199 ? -7.010 8.319 17.537 1.00 97.12 199 ASP A CA 1
ATOM 1583 C C . ASP A 1 199 ? -6.975 8.355 15.999 1.00 97.12 199 ASP A C 1
ATOM 1585 O O . ASP A 1 199 ? -6.141 9.028 15.394 1.00 97.12 199 ASP A O 1
ATOM 1589 N N . MET A 1 200 ? -7.974 7.756 15.337 1.00 97.75 200 MET A N 1
ATOM 1590 C CA . MET A 1 200 ? -8.113 7.822 13.876 1.00 97.75 200 MET A CA 1
ATOM 1591 C C . MET A 1 200 ? -8.259 9.249 13.332 1.00 97.75 200 MET A C 1
ATOM 1593 O O . MET A 1 200 ? -7.778 9.528 12.236 1.00 97.75 200 MET A O 1
ATOM 1597 N N . LYS A 1 201 ? -8.890 10.175 14.066 1.00 97.56 201 LYS A N 1
ATOM 1598 C CA . LYS A 1 201 ? -9.000 11.583 13.637 1.00 97.56 201 LYS A CA 1
ATOM 1599 C C . LYS A 1 201 ? -7.655 12.299 13.646 1.00 97.56 201 LYS A C 1
ATOM 1601 O O . LYS A 1 201 ? -7.462 13.213 12.846 1.00 97.56 201 LYS A O 1
ATOM 1606 N N . GLU A 1 202 ? -6.775 11.928 14.567 1.00 95.06 202 GLU A N 1
ATOM 1607 C CA . GLU A 1 202 ? -5.430 12.492 14.672 1.00 95.06 202 GLU A CA 1
ATOM 1608 C C . GLU A 1 202 ? -4.498 11.869 13.630 1.00 95.06 202 GLU A C 1
ATOM 1610 O O . GLU A 1 202 ? -3.760 12.579 12.946 1.00 95.06 202 GLU A O 1
ATOM 1615 N N . LEU A 1 203 ? -4.599 10.553 13.444 1.00 95.00 203 LEU A N 1
ATOM 1616 C CA . LEU A 1 203 ? -3.782 9.785 12.510 1.00 95.00 203 LEU A CA 1
ATOM 1617 C C . LEU A 1 203 ? -4.146 10.072 11.042 1.00 95.00 203 LEU A C 1
ATOM 1619 O O . LEU A 1 203 ? -3.281 10.260 10.178 1.00 95.00 203 LEU A O 1
ATOM 1623 N N . ASP A 1 204 ? -5.443 10.164 10.754 1.00 96.56 204 ASP A N 1
ATOM 1624 C CA . ASP A 1 204 ? -6.006 10.344 9.419 1.00 96.56 204 ASP A CA 1
ATOM 1625 C C . ASP A 1 204 ? -6.904 11.600 9.322 1.00 96.56 204 ASP A C 1
ATOM 1627 O O . ASP A 1 204 ? -8.121 11.510 9.116 1.00 96.56 204 ASP A O 1
ATOM 1631 N N . PRO A 1 205 ? -6.309 12.805 9.429 1.00 95.81 205 PRO A N 1
ATOM 1632 C CA . PRO A 1 205 ? -7.036 14.072 9.398 1.00 95.81 205 PRO A CA 1
ATOM 1633 C C . PRO A 1 205 ? -7.802 14.300 8.088 1.00 95.81 205 PRO A C 1
ATOM 1635 O O . PRO A 1 205 ? -8.807 15.009 8.092 1.00 95.81 205 PRO A O 1
ATOM 1638 N N . ASP A 1 206 ? -7.391 13.662 6.986 1.00 96.56 206 ASP A N 1
ATOM 1639 C CA . ASP A 1 206 ? -8.042 13.780 5.674 1.00 96.56 206 ASP A CA 1
ATOM 1640 C C . ASP A 1 206 ? -9.445 13.143 5.643 1.00 96.56 206 ASP A C 1
ATOM 1642 O O . ASP A 1 206 ? -10.234 13.441 4.745 1.00 96.56 206 ASP A O 1
ATOM 1646 N N . ARG A 1 207 ? -9.781 12.274 6.612 1.00 97.75 207 ARG A N 1
ATOM 1647 C CA . ARG A 1 207 ? -11.141 11.732 6.819 1.00 97.75 207 ARG A CA 1
ATOM 1648 C C . ARG A 1 207 ? -11.671 12.003 8.229 1.00 97.75 207 ARG A C 1
ATOM 1650 O O . ARG A 1 207 ? -12.486 11.239 8.739 1.00 97.75 207 ARG A O 1
ATOM 1657 N N . ARG A 1 208 ? -11.252 13.103 8.862 1.00 97.75 208 ARG A N 1
ATOM 1658 C CA . ARG A 1 208 ? -11.684 13.470 10.223 1.00 97.75 208 ARG A CA 1
ATOM 1659 C C . ARG A 1 208 ? -13.206 13.455 10.404 1.00 97.75 208 ARG A C 1
ATOM 1661 O O . ARG A 1 208 ? -13.678 12.964 11.429 1.00 97.75 208 ARG A O 1
ATOM 1668 N N . ASP A 1 209 ? -13.946 13.960 9.420 1.00 98.12 209 ASP A N 1
ATOM 1669 C CA . ASP A 1 209 ? -15.411 14.044 9.469 1.00 98.12 209 ASP A CA 1
ATOM 1670 C C . ASP A 1 209 ? -16.056 12.654 9.493 1.00 98.12 209 ASP A C 1
ATOM 1672 O O . ASP A 1 209 ? -16.939 12.400 10.301 1.00 98.12 209 ASP A O 1
ATOM 1676 N N . LEU A 1 210 ? -15.531 11.702 8.714 1.00 98.38 210 LEU A N 1
ATOM 1677 C CA . LEU A 1 210 ? -16.010 10.317 8.708 1.00 98.38 210 LEU A CA 1
ATOM 1678 C C . LEU A 1 210 ? -15.888 9.658 10.091 1.00 98.38 210 LEU A C 1
ATOM 1680 O O . LEU A 1 210 ? -16.790 8.944 10.531 1.00 98.38 210 LEU A O 1
ATOM 1684 N N . TYR A 1 211 ? -14.769 9.876 10.783 1.00 98.25 211 TYR A N 1
ATOM 1685 C CA . TYR A 1 211 ? -14.569 9.334 12.129 1.00 98.25 211 TYR A CA 1
ATOM 1686 C C . TYR A 1 211 ? -15.410 10.076 13.177 1.00 98.25 211 TYR A C 1
ATOM 1688 O O . TYR A 1 211 ? -15.856 9.463 14.147 1.00 98.25 211 TYR A O 1
ATOM 1696 N N . GLN A 1 212 ? -15.663 11.375 12.980 1.00 97.94 212 GLN A N 1
ATOM 1697 C CA . GLN A 1 212 ? -16.582 12.149 13.816 1.00 97.94 212 GLN A CA 1
ATOM 1698 C C . GLN A 1 212 ? -18.027 11.647 13.677 1.00 97.94 212 GLN A C 1
ATOM 1700 O O . GLN A 1 212 ? -18.667 11.369 14.688 1.00 97.94 212 GLN A O 1
ATOM 1705 N N . ASP A 1 213 ? -18.502 11.421 12.455 1.00 98.12 213 ASP A N 1
ATOM 1706 C CA . ASP A 1 213 ? -19.837 10.870 12.200 1.00 98.12 213 ASP A CA 1
ATOM 1707 C C . ASP A 1 213 ? -20.006 9.490 12.856 1.00 98.12 213 ASP A C 1
ATOM 1709 O O . ASP A 1 213 ? -21.036 9.184 13.468 1.00 98.12 213 ASP A O 1
ATOM 1713 N N . ALA A 1 214 ? -18.965 8.653 12.786 1.00 97.88 214 ALA A N 1
ATOM 1714 C CA . ALA A 1 214 ? -18.944 7.361 13.462 1.00 97.88 214 ALA A CA 1
ATOM 1715 C C . ALA A 1 214 ? -18.998 7.501 14.995 1.00 97.88 214 ALA A C 1
ATOM 1717 O O . ALA A 1 214 ? -19.737 6.754 15.637 1.00 97.88 214 ALA A O 1
ATOM 1718 N N . LEU A 1 215 ? -18.295 8.468 15.595 1.00 96.88 215 LEU A N 1
ATOM 1719 C CA . LEU A 1 215 ? -18.374 8.755 17.037 1.00 96.88 215 LEU A CA 1
ATOM 1720 C C . LEU A 1 215 ? -19.781 9.164 17.475 1.00 96.88 215 LEU A C 1
ATOM 1722 O O . LEU A 1 215 ? -20.289 8.684 18.497 1.00 96.88 215 LEU A O 1
ATOM 1726 N N . ASP A 1 216 ? -20.410 10.036 16.695 1.00 96.75 216 ASP A N 1
ATOM 1727 C CA . ASP A 1 216 ? -21.736 10.566 16.993 1.00 96.75 216 ASP A CA 1
ATOM 17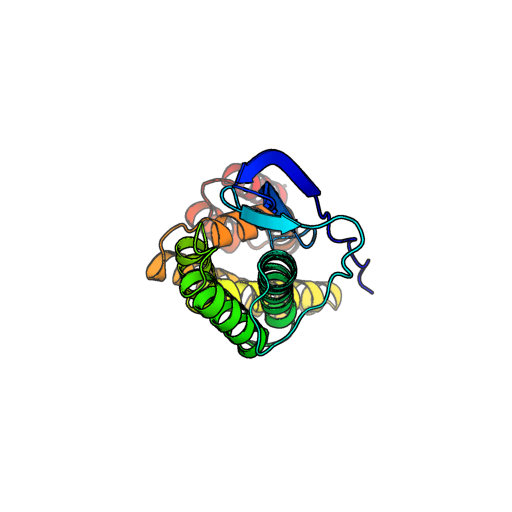28 C C . ASP A 1 216 ? -22.807 9.476 16.877 1.00 96.75 216 ASP A C 1
ATOM 1730 O O . ASP A 1 216 ? -23.768 9.471 17.647 1.00 96.75 216 ASP A O 1
ATOM 1734 N N . SER A 1 217 ? -22.605 8.493 15.991 1.00 96.00 217 SER A N 1
ATOM 1735 C CA . SER A 1 217 ? -23.498 7.335 15.857 1.00 96.00 217 SER A CA 1
ATOM 1736 C C . SER A 1 217 ? -23.524 6.408 17.080 1.00 96.00 217 SER A C 1
ATOM 1738 O O . SER A 1 217 ? -24.546 5.776 17.314 1.00 96.00 217 SER A O 1
ATOM 1740 N N . ILE A 1 218 ? -22.453 6.356 17.884 1.00 93.69 218 ILE A N 1
ATOM 1741 C CA . ILE A 1 218 ? -22.402 5.557 19.128 1.00 93.69 218 ILE A CA 1
ATOM 1742 C C . ILE A 1 218 ? -23.174 6.248 20.261 1.00 93.69 218 ILE A C 1
ATOM 1744 O O . ILE A 1 218 ? -23.573 5.621 21.237 1.00 93.69 218 ILE A O 1
ATOM 1748 N N . SER A 1 219 ? -23.294 7.574 20.196 1.00 75.75 219 SER A N 1
ATOM 1749 C CA . SER A 1 219 ? -23.862 8.384 21.279 1.00 75.75 219 SER A CA 1
ATOM 1750 C C . SER A 1 219 ? -25.378 8.588 21.149 1.00 75.75 219 SER A C 1
ATOM 1752 O O . SER A 1 219 ? -25.956 9.288 21.978 1.00 75.75 219 SER A O 1
ATOM 1754 N N . LYS A 1 220 ? -25.998 7.993 20.123 1.00 63.41 220 LYS A N 1
ATOM 1755 C CA . LYS A 1 220 ? -27.448 7.927 19.902 1.00 63.41 220 LYS A CA 1
ATOM 1756 C C . LYS A 1 220 ? -27.981 6.572 20.343 1.00 63.41 220 LYS A C 1
ATOM 1758 O O . LYS A 1 220 ? -29.101 6.563 20.893 1.00 63.41 220 LYS A O 1
#

Sequence (220 aa):
FGTAMIPNKSVQIEVATAKGNEKIFSCQALFSNGGDLRFFDKSVQFIYNSGTSLYYDPVLFEPLSGFLAYYANLILAGEIDTYEFNGGNYSYEMARDIALRGSASVYKKGWSTRINLVDDLNRNIGLRKSRLAWYFAMDLFKDGDIEGTLKEINTMLDGIEQSFRDLGRDNHTQFFLKAHSGRIAKMLSMLGRKELLKDMKELDPDRRDLYQDALDSISK

Radius of gyration: 20.22 Å; Cα contacts (8 Å, |Δi|>4): 318; chains: 1; bounding box: 48×30×60 Å

Mean predicted aligned error: 6.14 Å

pLDDT: mean 89.13, std 15.44, range [26.16, 98.56]

Foldseek 3Di:
DDPQQPWPWDWAFDDWDDDPPWIKTFTWTWGGSVFLDIDIDRKQIFTDDPPDDQDDDLVDQHRPNLVVLLSVLVRVLLVLLQVDQSSSVVSLVSSLSSLVVCCVDPNNICSVVSNVVSVLVSPLSLQSQLNNLQSQLVVCVVVVNPVSNVVSLVSNLSSLVSSCVVPNPDPSSLSNCVRCVLVNLQSCLVVLPLVVLVSCCVSRVVCNVSSVVSNVSNVD

Secondary structure (DSSP, 8-state):
---------EEEEEEEEEETTEEEEEEEEEEE-SSS-EEEEEEEEEE--TT------SSS--HHHHHHHHHHHHHHHHHHTTTSTTTTHHHHHHHHHHHHHHHHSTT-TTHHHHHHHHHHHHH-HHHHHHHHHHHHHHHHHHHT-HHHHHHHHHHHHHHHHHHHHHH-S-HHHHHHHHHHHHHHHHHHHHTT-HHHHHHHHHH-GGGHHHHHHHHHHHT-